Protein AF-A0A1G0LZB2-F1 (afdb_monomer)

Radius of gyration: 28.58 Å; Cα contacts (8 Å, |Δi|>4): 378; chains: 1; bounding box: 58×50×104 Å

Secondary structure (DSSP, 8-state):
---PPPPP-PPP-----PPPPPPP--------S----B-TTSPBPSEEEEE-GGGSB-----EEEEEETTEEEEEEPP---BPPPEEEEEPPSEEEEEEEEEEEE--GGG-TT-EEEEEEEEE-HHHHHHHHHHHHHHHHHHHHHHIIIIIHHHHHHHHHHHTTPEEEEE-HHHHHHHHHHHHHHHHTS-HHHHHHHHHHHHHHHHHHHHTTTT---------EE-TTSS-EEEE-------------TT-S--

Mean predicted aligned error: 13.18 Å

pLDDT: mean 73.08, std 23.8, range [23.09, 98.44]

Structure (mmCIF, N/CA/C/O backbone):
data_AF-A0A1G0LZB2-F1
#
_entry.id   AF-A0A1G0LZB2-F1
#
loop_
_atom_site.group_PDB
_atom_site.id
_atom_site.type_symbol
_atom_site.label_atom_id
_atom_site.label_alt_id
_atom_site.label_comp_id
_atom_site.label_asym_id
_atom_site.label_entity_id
_atom_site.label_seq_id
_atom_site.pdbx_PDB_ins_code
_atom_site.Cartn_x
_atom_site.Cartn_y
_atom_site.Cartn_z
_atom_site.occupancy
_atom_site.B_iso_or_equiv
_atom_site.auth_seq_id
_atom_site.auth_comp_id
_atom_site.auth_asym_id
_atom_site.auth_atom_id
_atom_site.pdbx_PDB_model_num
ATOM 1 N N . MET A 1 1 ? 18.740 -33.833 61.640 1.00 35.38 1 MET A N 1
ATOM 2 C CA . MET A 1 1 ? 19.446 -32.711 60.991 1.00 35.38 1 MET A CA 1
ATOM 3 C C . MET A 1 1 ? 19.567 -33.025 59.509 1.00 35.38 1 MET A C 1
ATOM 5 O O . MET A 1 1 ? 19.932 -34.141 59.180 1.00 35.38 1 MET A O 1
ATOM 9 N N . HIS A 1 2 ? 19.238 -32.025 58.692 1.00 36.00 2 HIS A N 1
ATOM 10 C CA . HIS A 1 2 ? 19.419 -31.885 57.240 1.00 36.00 2 HIS A CA 1
ATOM 11 C C . HIS A 1 2 ? 18.560 -32.692 56.253 1.00 36.00 2 HIS A C 1
ATOM 13 O O . HIS A 1 2 ? 18.228 -33.853 56.439 1.00 36.00 2 HIS A O 1
ATOM 19 N N . ALA A 1 3 ? 18.138 -31.934 55.240 1.00 33.75 3 ALA A N 1
ATOM 20 C CA . ALA A 1 3 ? 16.955 -32.056 54.404 1.00 33.75 3 ALA A CA 1
ATOM 21 C C . ALA A 1 3 ? 17.311 -32.479 52.966 1.00 33.75 3 ALA A C 1
ATOM 23 O O . ALA A 1 3 ? 18.464 -32.311 52.565 1.00 33.75 3 ALA A O 1
ATOM 24 N N . PRO A 1 4 ? 16.343 -32.953 52.160 1.00 37.19 4 PRO A N 1
ATOM 25 C CA . PRO A 1 4 ? 16.553 -33.190 50.738 1.00 37.19 4 PRO A CA 1
ATOM 26 C C . PRO A 1 4 ? 16.422 -31.893 49.923 1.00 37.19 4 PRO A C 1
ATOM 28 O O . PRO A 1 4 ? 15.531 -31.072 50.147 1.00 37.19 4 PRO A O 1
ATOM 31 N N . VAL A 1 5 ? 17.328 -31.730 48.959 1.00 37.25 5 VAL A N 1
ATOM 32 C CA . VAL A 1 5 ? 17.368 -30.626 47.994 1.00 37.25 5 VAL A CA 1
ATOM 33 C C . VAL A 1 5 ? 16.291 -30.838 46.925 1.00 37.25 5 VAL A C 1
ATOM 35 O O . VAL A 1 5 ? 16.263 -31.856 46.243 1.00 37.25 5 VAL A O 1
ATOM 38 N N . THR A 1 6 ? 15.405 -29.856 46.781 1.00 35.28 6 THR A N 1
ATOM 39 C CA . THR A 1 6 ? 14.408 -29.734 45.708 1.00 35.28 6 THR A CA 1
ATOM 40 C C . THR A 1 6 ? 15.052 -29.345 44.375 1.00 35.28 6 THR A C 1
ATOM 42 O O . THR A 1 6 ? 15.589 -28.243 44.254 1.00 35.28 6 THR A O 1
ATOM 45 N N . GLU A 1 7 ? 14.904 -30.185 43.348 1.00 37.12 7 GLU A N 1
ATOM 46 C CA . GLU A 1 7 ? 15.073 -29.785 41.946 1.00 37.12 7 GLU A CA 1
ATOM 47 C C . GLU A 1 7 ? 13.815 -29.067 41.433 1.00 37.12 7 GLU A C 1
ATOM 49 O O . GLU A 1 7 ? 12.681 -29.535 41.567 1.00 37.12 7 GLU A O 1
ATOM 54 N N . LYS A 1 8 ? 14.026 -27.884 40.849 1.00 36.28 8 LYS A N 1
ATOM 55 C CA . LYS A 1 8 ? 12.996 -27.043 40.234 1.00 36.28 8 LYS A CA 1
ATOM 56 C C . LYS A 1 8 ? 12.529 -27.649 38.906 1.00 36.28 8 LYS A C 1
ATOM 58 O O . LYS A 1 8 ? 13.315 -27.772 37.974 1.00 36.28 8 LYS A O 1
ATOM 63 N N . LYS A 1 9 ? 11.220 -27.896 38.786 1.00 33.47 9 LYS A N 1
ATOM 64 C CA . LYS A 1 9 ? 10.516 -28.049 37.500 1.00 33.47 9 LYS A CA 1
ATOM 65 C C . LYS A 1 9 ? 10.581 -26.736 36.712 1.00 33.47 9 LYS A C 1
ATOM 67 O O . LYS A 1 9 ? 9.986 -25.740 37.122 1.00 33.47 9 LYS A O 1
ATOM 72 N N . THR A 1 10 ? 11.251 -26.742 35.567 1.00 34.88 10 THR A N 1
ATOM 73 C CA . THR A 1 10 ? 11.108 -25.720 34.525 1.00 34.88 10 THR A CA 1
ATOM 74 C C . THR A 1 10 ? 9.792 -25.936 33.780 1.00 34.88 10 THR A C 1
ATOM 76 O O . THR A 1 10 ? 9.501 -27.024 33.286 1.00 34.88 10 THR A O 1
ATOM 79 N N . ALA A 1 11 ? 8.969 -24.888 33.743 1.00 33.69 11 ALA A N 1
ATOM 80 C CA . ALA A 1 11 ? 7.728 -24.840 32.986 1.00 33.69 11 ALA A CA 1
ATOM 81 C C . ALA A 1 11 ? 8.024 -24.904 31.479 1.00 33.69 11 ALA A C 1
ATOM 83 O O . ALA A 1 11 ? 8.887 -24.183 30.978 1.00 33.69 11 ALA A O 1
ATOM 84 N N . GLY A 1 12 ? 7.305 -25.783 30.778 1.00 31.25 12 GLY A N 1
ATOM 85 C CA . GLY A 1 12 ? 7.395 -25.952 29.334 1.00 31.25 12 GLY A CA 1
ATOM 86 C C . GLY A 1 12 ? 6.998 -24.680 28.591 1.00 31.25 12 GLY A C 1
ATOM 87 O O . GLY A 1 12 ? 5.955 -24.085 28.855 1.00 31.25 12 GLY A O 1
ATOM 88 N N . ALA A 1 13 ? 7.849 -24.281 27.649 1.00 31.19 13 ALA A N 1
ATOM 89 C CA . ALA A 1 13 ? 7.562 -23.247 26.674 1.00 31.19 13 ALA A CA 1
ATOM 90 C C . ALA A 1 13 ? 6.460 -23.738 25.723 1.00 31.19 13 ALA A C 1
ATOM 92 O O . ALA A 1 13 ? 6.678 -24.631 24.904 1.00 31.19 13 ALA A O 1
ATOM 93 N N . THR A 1 14 ? 5.269 -23.155 25.830 1.00 32.03 14 THR A N 1
ATOM 94 C CA . THR A 1 14 ? 4.196 -23.337 24.852 1.00 32.03 14 THR A CA 1
ATOM 95 C C . THR A 1 14 ? 4.616 -22.651 23.553 1.00 32.03 14 THR A C 1
ATOM 97 O O . THR A 1 14 ? 4.612 -21.424 23.460 1.00 32.03 14 THR A O 1
ATOM 100 N N . SER A 1 15 ? 5.035 -23.432 22.555 1.00 31.36 15 SER A N 1
ATOM 101 C CA . SER A 1 15 ? 5.416 -22.912 21.242 1.00 31.36 15 SER A CA 1
ATOM 102 C C . SER A 1 15 ? 4.204 -22.326 20.516 1.00 31.36 15 SER A C 1
ATOM 104 O O . SER A 1 15 ? 3.174 -22.991 20.389 1.00 31.36 15 SER A O 1
ATOM 106 N N . CYS A 1 16 ? 4.343 -21.114 19.980 1.00 25.92 16 CYS A N 1
ATOM 107 C CA . CYS A 1 16 ? 3.401 -20.505 19.043 1.00 25.92 16 CYS A CA 1
ATOM 108 C C . CYS A 1 16 ? 3.384 -21.286 17.715 1.00 25.92 16 CYS A C 1
ATOM 110 O O . CYS A 1 16 ? 4.075 -20.926 16.769 1.00 25.92 16 CYS A O 1
ATOM 112 N N . GLN A 1 17 ? 2.603 -22.364 17.652 1.00 25.59 17 GLN A N 1
ATOM 113 C CA . GLN A 1 17 ? 2.332 -23.144 16.436 1.00 25.59 17 GLN A CA 1
ATOM 114 C C . GLN A 1 17 ? 0.912 -22.902 15.895 1.00 25.59 17 GLN A C 1
ATOM 116 O O . GLN A 1 17 ? 0.314 -23.788 15.292 1.00 25.59 17 GLN A O 1
ATOM 121 N N . GLN A 1 18 ? 0.346 -21.705 16.080 1.00 30.02 18 GLN A N 1
ATOM 122 C CA . GLN A 1 18 ? -0.823 -21.331 15.283 1.00 30.02 18 GLN A CA 1
ATOM 123 C C . GLN A 1 18 ? -0.348 -20.865 13.900 1.00 30.02 18 GLN A C 1
ATOM 125 O O . GLN A 1 18 ? 0.385 -19.875 13.826 1.00 30.02 18 GLN A O 1
ATOM 130 N N . PRO A 1 19 ? -0.721 -21.557 12.805 1.00 26.83 19 PRO A N 1
ATOM 131 C CA . PRO A 1 19 ? -0.421 -21.081 11.465 1.00 26.83 19 PRO A CA 1
ATOM 132 C C . PRO A 1 19 ? -1.118 -19.738 11.244 1.00 26.83 19 PRO A C 1
ATOM 134 O O . PRO A 1 19 ? -2.296 -19.574 11.568 1.00 26.83 19 PRO A O 1
ATOM 137 N N . CYS A 1 20 ? -0.385 -18.772 10.688 1.00 25.67 20 CYS A N 1
ATOM 138 C CA . CYS A 1 20 ? -0.985 -17.560 10.144 1.00 25.67 20 CYS A CA 1
ATOM 139 C C . CYS A 1 20 ? -2.126 -17.967 9.195 1.00 25.67 20 CYS A C 1
ATOM 141 O O . CYS A 1 20 ? -1.898 -18.843 8.354 1.00 25.67 20 CYS A O 1
ATOM 143 N N . PRO A 1 21 ? -3.328 -17.368 9.287 1.00 29.77 21 PRO A N 1
ATOM 144 C CA . PRO A 1 21 ? -4.360 -17.616 8.292 1.00 29.77 21 PRO A CA 1
ATOM 145 C C . PRO A 1 21 ? -3.787 -17.270 6.917 1.00 29.77 21 PRO A C 1
ATOM 147 O O . PRO A 1 21 ? -3.206 -16.196 6.729 1.00 29.77 21 PRO A O 1
ATOM 150 N N . ALA A 1 22 ? -3.891 -18.218 5.985 1.00 29.33 22 ALA A N 1
ATOM 151 C CA . ALA A 1 22 ? -3.482 -18.017 4.607 1.00 29.33 22 ALA A CA 1
ATOM 152 C C . ALA A 1 22 ? -4.179 -16.758 4.078 1.00 29.33 22 ALA A C 1
ATOM 154 O O . ALA A 1 22 ? -5.393 -16.610 4.229 1.00 29.33 22 ALA A O 1
ATOM 155 N N . ALA A 1 23 ? -3.405 -15.836 3.503 1.00 33.28 23 ALA A N 1
ATOM 156 C CA . ALA A 1 23 ? -3.975 -14.701 2.797 1.00 33.28 23 ALA A CA 1
ATOM 157 C C . ALA A 1 23 ? -4.933 -15.246 1.728 1.00 33.28 23 ALA A C 1
ATOM 159 O O . ALA A 1 23 ? -4.541 -16.123 0.955 1.00 33.28 23 ALA A O 1
ATOM 160 N N . GLU A 1 24 ? -6.179 -14.762 1.704 1.00 30.41 24 GLU A N 1
ATOM 161 C CA . GLU A 1 24 ? -7.097 -15.075 0.609 1.00 30.41 24 GLU A CA 1
ATOM 162 C C . GLU A 1 24 ? -6.393 -14.798 -0.729 1.00 30.41 24 GLU A C 1
ATOM 164 O O . GLU A 1 24 ? -5.729 -13.761 -0.865 1.00 30.41 24 GLU A O 1
ATOM 169 N N . PRO A 1 25 ? -6.510 -15.696 -1.723 1.00 28.03 25 PRO A N 1
ATOM 170 C CA . PRO A 1 25 ? -5.952 -15.453 -3.040 1.00 28.03 25 PRO A CA 1
ATOM 171 C C . PRO A 1 25 ? -6.673 -14.250 -3.653 1.00 28.03 25 PRO A C 1
ATOM 173 O O . PRO A 1 25 ? -7.812 -14.343 -4.111 1.00 28.03 25 PRO A O 1
ATOM 176 N N . LEU A 1 26 ? -6.009 -13.093 -3.638 1.00 35.34 26 LEU A N 1
ATOM 177 C CA . LEU A 1 26 ? -6.484 -11.915 -4.349 1.00 35.34 26 LEU A CA 1
ATOM 178 C C . LEU A 1 26 ? -6.585 -12.268 -5.830 1.00 35.34 26 LEU A C 1
ATOM 180 O O . LEU A 1 26 ? -5.617 -12.734 -6.434 1.00 35.34 26 LEU A O 1
ATOM 184 N N . LYS A 1 27 ? -7.772 -12.040 -6.397 1.00 30.48 27 LYS A N 1
ATOM 185 C CA . LYS A 1 27 ? -8.046 -12.222 -7.821 1.00 30.48 27 LYS A CA 1
ATOM 186 C C . LYS A 1 27 ? -6.966 -11.511 -8.633 1.00 30.48 27 LYS A C 1
ATOM 188 O O . LYS A 1 27 ? -6.808 -10.294 -8.562 1.00 30.48 27 LYS A O 1
ATOM 193 N N . GLN A 1 28 ? -6.204 -12.305 -9.372 1.00 33.38 28 GLN A N 1
ATOM 194 C CA . GLN A 1 28 ? -5.167 -11.839 -10.270 1.00 33.38 28 GLN A CA 1
ATOM 195 C C . GLN A 1 28 ? -5.860 -11.303 -11.523 1.00 33.38 28 GLN A C 1
ATOM 197 O O . GLN A 1 28 ? -6.165 -12.052 -12.447 1.00 33.38 28 GLN A O 1
ATOM 202 N N . GLU A 1 29 ? -6.174 -10.010 -11.540 1.00 35.81 29 GLU A N 1
ATOM 203 C CA . GLU A 1 29 ? -6.574 -9.351 -12.779 1.00 35.81 29 GLU A CA 1
ATOM 204 C C . GLU A 1 29 ? -5.327 -9.215 -13.658 1.00 35.81 29 GLU A C 1
ATOM 206 O O . GLU A 1 29 ? -4.497 -8.322 -13.486 1.00 35.81 29 GLU A O 1
ATOM 211 N N . ALA A 1 30 ? -5.157 -10.169 -14.574 1.00 30.47 30 ALA A N 1
ATOM 212 C CA . ALA A 1 30 ? -4.205 -10.067 -15.666 1.00 30.47 30 ALA A CA 1
ATOM 213 C C . ALA A 1 30 ? -4.665 -8.937 -16.599 1.00 30.47 30 ALA A C 1
ATOM 215 O O . ALA A 1 30 ? -5.452 -9.149 -17.521 1.00 30.47 30 ALA A O 1
ATOM 216 N N . LEU A 1 31 ? -4.210 -7.713 -16.332 1.00 37.19 31 LEU A N 1
ATOM 217 C CA . LEU A 1 31 ? -4.435 -6.580 -17.221 1.00 37.19 31 LEU A CA 1
ATOM 218 C C . LEU A 1 31 ? -3.550 -6.731 -18.462 1.00 37.19 31 LEU A C 1
ATOM 220 O O . LEU A 1 31 ? -2.328 -6.580 -18.415 1.00 37.19 31 LEU A O 1
ATOM 224 N N . ALA A 1 32 ? -4.213 -7.060 -19.569 1.00 33.72 32 ALA A N 1
ATOM 225 C CA . ALA A 1 32 ? -3.688 -7.004 -20.922 1.00 33.72 32 ALA A CA 1
ATOM 226 C C . ALA A 1 32 ? -3.012 -5.650 -21.207 1.00 33.72 32 ALA A C 1
ATOM 228 O O . ALA A 1 32 ? -3.514 -4.612 -20.788 1.00 33.72 32 ALA A O 1
ATOM 229 N N . ALA A 1 33 ? -1.885 -5.697 -21.930 1.00 37.19 33 ALA A N 1
ATOM 230 C CA . ALA A 1 33 ? -1.218 -4.591 -22.632 1.00 37.19 33 ALA A CA 1
ATOM 231 C C . ALA A 1 33 ? -1.518 -3.179 -22.081 1.00 37.19 33 ALA A C 1
ATOM 233 O O . ALA A 1 33 ? -2.290 -2.419 -22.663 1.00 37.19 33 ALA A O 1
ATOM 234 N N . ASN A 1 34 ? -0.906 -2.821 -20.949 1.00 46.09 34 ASN A N 1
ATOM 235 C CA . ASN A 1 34 ? -1.108 -1.501 -20.356 1.00 46.09 34 ASN A CA 1
ATOM 236 C C . ASN A 1 34 ? -0.476 -0.380 -21.210 1.00 46.09 34 ASN A C 1
ATOM 238 O O . ASN A 1 34 ? 0.617 -0.563 -21.760 1.00 46.09 34 ASN A O 1
ATOM 242 N N . PRO A 1 35 ? -1.131 0.796 -21.300 1.00 48.97 35 PRO A N 1
ATOM 243 C CA . PRO A 1 35 ? -0.567 1.982 -21.929 1.00 48.97 35 PRO A CA 1
ATOM 244 C C . PRO A 1 35 ? 0.714 2.399 -21.207 1.00 48.97 35 PRO A C 1
ATOM 246 O O . PRO A 1 35 ? 0.857 2.217 -20.001 1.00 48.97 35 PRO A O 1
ATOM 249 N N . VAL A 1 36 ? 1.648 2.973 -21.958 1.00 53.53 36 VAL A N 1
ATOM 250 C CA . VAL A 1 36 ? 2.894 3.521 -21.422 1.00 53.53 36 VAL A CA 1
ATOM 251 C C . VAL A 1 36 ? 2.584 4.523 -20.307 1.00 53.53 36 VAL A C 1
ATOM 253 O O . VAL A 1 36 ? 2.126 5.634 -20.578 1.00 53.53 36 VAL A O 1
ATOM 256 N N . THR A 1 37 ? 2.843 4.147 -19.056 1.00 58.91 37 THR A N 1
ATOM 257 C CA . THR A 1 37 ? 2.719 5.065 -17.925 1.00 58.91 37 THR A CA 1
ATOM 258 C C . THR A 1 37 ? 3.959 5.955 -17.872 1.00 58.91 37 THR A C 1
ATOM 260 O O . THR A 1 37 ? 5.091 5.502 -18.049 1.00 58.91 37 THR A O 1
ATOM 263 N N . MET A 1 38 ? 3.751 7.247 -17.642 1.00 56.16 38 MET A N 1
ATOM 264 C CA . MET A 1 38 ? 4.810 8.251 -17.561 1.00 56.16 38 MET A CA 1
ATOM 265 C C . MET A 1 38 ? 4.875 8.813 -16.143 1.00 56.16 38 MET A C 1
ATOM 267 O O . MET A 1 38 ? 3.842 9.042 -15.513 1.00 56.16 38 MET A O 1
ATOM 271 N N . PHE A 1 39 ? 6.078 9.073 -15.635 1.00 52.75 39 PHE A N 1
ATOM 272 C CA . PHE A 1 39 ? 6.237 9.938 -14.468 1.00 52.75 39 PHE A CA 1
ATOM 273 C C . PHE A 1 39 ? 5.858 11.383 -14.831 1.00 52.75 39 PHE A C 1
ATOM 275 O O . PHE A 1 39 ? 6.001 11.802 -15.981 1.00 52.75 39 PHE A O 1
ATOM 282 N N . ALA A 1 40 ? 5.453 12.184 -13.839 1.00 45.59 40 ALA A N 1
ATOM 283 C CA . ALA A 1 40 ? 5.124 13.604 -14.029 1.00 45.59 40 ALA A CA 1
ATOM 284 C C . ALA A 1 40 ? 6.290 14.435 -14.610 1.00 45.59 40 ALA A C 1
ATOM 286 O O . ALA A 1 40 ? 6.071 15.484 -15.204 1.00 45.59 40 ALA A O 1
ATOM 287 N N . ASN A 1 41 ? 7.528 13.950 -14.480 1.00 51.00 41 ASN A N 1
ATOM 288 C CA . ASN A 1 41 ? 8.729 14.557 -15.060 1.00 51.00 41 ASN A CA 1
ATOM 289 C C . ASN A 1 41 ? 9.012 14.118 -16.514 1.00 51.00 41 ASN A C 1
ATOM 291 O O . ASN A 1 41 ? 10.108 14.356 -17.017 1.00 51.00 41 ASN A O 1
ATOM 295 N N . GLY A 1 42 ? 8.067 13.442 -17.177 1.00 53.31 42 GLY A N 1
ATOM 296 C CA . GLY A 1 42 ? 8.205 13.014 -18.569 1.00 53.31 42 GLY A CA 1
ATOM 297 C C . GLY A 1 42 ? 9.147 11.827 -18.778 1.00 53.31 42 GLY A C 1
ATOM 298 O O . GLY A 1 42 ? 9.519 11.551 -19.915 1.00 53.31 42 GLY A O 1
ATOM 299 N N . ARG A 1 43 ? 9.530 11.102 -17.718 1.00 62.94 43 ARG A N 1
ATOM 300 C CA . ARG A 1 43 ? 10.298 9.852 -17.836 1.00 62.94 43 ARG A CA 1
ATOM 301 C C . ARG A 1 43 ? 9.384 8.645 -17.992 1.00 62.94 43 ARG A C 1
ATOM 303 O O . ARG A 1 43 ? 8.320 8.580 -17.376 1.00 62.94 43 ARG A O 1
ATOM 310 N N . LEU A 1 44 ? 9.837 7.681 -18.791 1.00 65.81 44 LEU A N 1
ATOM 311 C CA . LEU A 1 44 ? 9.181 6.387 -18.935 1.00 65.81 44 LEU A CA 1
ATOM 312 C C . LEU A 1 44 ? 9.115 5.688 -17.573 1.00 65.81 44 LEU A C 1
ATOM 314 O O . LEU A 1 44 ? 10.131 5.592 -16.880 1.00 65.81 44 LEU A O 1
ATOM 318 N N . ARG A 1 45 ? 7.929 5.213 -17.192 1.00 72.38 45 ARG A N 1
ATOM 319 C CA . ARG A 1 45 ? 7.728 4.445 -15.967 1.00 72.38 45 ARG A CA 1
ATOM 320 C C . ARG A 1 45 ? 7.650 2.963 -16.319 1.00 72.38 45 ARG A C 1
ATOM 322 O O . ARG A 1 45 ? 6.771 2.544 -17.062 1.00 72.38 45 ARG A O 1
ATOM 329 N N . TYR A 1 46 ? 8.593 2.185 -15.797 1.00 75.56 46 TYR A N 1
ATOM 330 C CA . TYR A 1 46 ? 8.691 0.752 -16.089 1.00 75.56 46 TYR A CA 1
ATOM 331 C C . TYR A 1 46 ? 7.712 -0.097 -15.285 1.00 75.56 46 TYR A C 1
ATOM 333 O O . TYR A 1 46 ? 7.324 -1.169 -15.743 1.00 75.56 46 TYR A O 1
ATOM 341 N N . GLY A 1 47 ? 7.290 0.413 -14.129 1.00 77.44 47 GLY A N 1
ATOM 342 C CA . GLY A 1 47 ? 6.277 -0.189 -13.288 1.00 77.44 47 GLY A CA 1
ATOM 343 C C . GLY A 1 47 ? 5.652 0.806 -12.311 1.00 77.44 47 GLY A C 1
ATOM 344 O O . GLY A 1 47 ? 6.179 1.895 -12.040 1.00 77.44 47 GLY A O 1
ATOM 345 N N . GLN A 1 48 ? 4.449 0.467 -11.868 1.00 80.94 48 GLN A N 1
ATOM 346 C CA . GLN A 1 48 ? 3.706 1.173 -10.847 1.00 80.94 48 GLN A CA 1
ATOM 347 C C . GLN A 1 48 ? 2.799 0.222 -10.081 1.00 80.94 48 GLN A C 1
ATOM 349 O O . GLN A 1 48 ? 1.916 -0.419 -10.660 1.00 80.94 48 GLN A O 1
ATOM 354 N N . THR A 1 49 ? 2.908 0.313 -8.763 1.00 82.75 49 THR A N 1
ATOM 355 C CA . THR A 1 49 ? 1.927 -0.201 -7.826 1.00 82.75 49 THR A CA 1
ATOM 356 C C . THR A 1 49 ? 1.069 0.950 -7.328 1.00 82.75 49 THR A C 1
ATOM 358 O O . THR A 1 49 ? 1.555 1.958 -6.814 1.00 82.75 49 THR A O 1
ATOM 361 N N . GLY A 1 50 ? -0.237 0.819 -7.524 1.00 81.12 50 GLY A N 1
ATOM 362 C CA . GLY A 1 50 ? -1.234 1.731 -6.986 1.00 81.12 50 GLY A CA 1
ATOM 363 C C . GLY A 1 50 ? -1.962 1.062 -5.835 1.00 81.12 50 GLY A C 1
ATOM 364 O O . GLY A 1 50 ? -2.650 0.071 -6.053 1.00 81.12 50 GLY A O 1
ATOM 365 N N . TRP A 1 51 ? -1.857 1.615 -4.628 1.00 81.00 51 TRP A N 1
ATOM 366 C CA . TRP A 1 51 ? -2.820 1.338 -3.565 1.00 81.00 51 TRP A CA 1
ATOM 367 C C . TRP A 1 51 ? -3.823 2.490 -3.495 1.00 81.00 51 TRP A C 1
ATOM 369 O O . TRP A 1 51 ? -3.432 3.653 -3.608 1.00 81.00 51 TRP A O 1
ATOM 379 N N . SER A 1 52 ? -5.110 2.187 -3.303 1.00 77.31 52 SER A N 1
ATOM 380 C CA . SER A 1 52 ? -6.145 3.195 -3.045 1.00 77.31 52 SER A CA 1
ATOM 381 C C . SER A 1 52 ? -6.540 3.204 -1.560 1.00 77.31 52 SER A C 1
ATOM 383 O O . SER A 1 52 ? -7.489 2.514 -1.178 1.00 77.31 52 SER A O 1
ATOM 385 N N . PRO A 1 53 ? -5.877 4.015 -0.702 1.00 68.50 53 PRO A N 1
ATOM 386 C CA . PRO A 1 53 ? -6.250 4.159 0.706 1.00 68.50 53 PRO A CA 1
ATOM 387 C C . PRO A 1 53 ? -7.695 4.621 0.904 1.00 68.50 53 PRO A C 1
ATOM 389 O O . PRO A 1 53 ? -8.316 4.286 1.907 1.00 68.50 53 PRO A O 1
ATOM 392 N N . ARG A 1 54 ? -8.244 5.376 -0.060 1.00 71.69 54 ARG A N 1
ATOM 393 C CA . ARG A 1 54 ? -9.628 5.879 -0.029 1.00 71.69 54 ARG A CA 1
ATOM 394 C C . ARG A 1 54 ? -10.672 4.768 -0.136 1.00 71.69 54 ARG A C 1
ATOM 396 O O . ARG A 1 54 ? -11.789 4.955 0.325 1.00 71.69 54 ARG A O 1
ATOM 403 N N . ASN A 1 55 ? -10.291 3.632 -0.713 1.00 80.44 55 ASN A N 1
ATOM 404 C CA . ASN A 1 55 ? -11.144 2.455 -0.849 1.00 80.44 55 ASN A CA 1
ATOM 405 C C . ASN A 1 55 ? -10.857 1.412 0.244 1.00 80.44 55 ASN A C 1
ATOM 407 O O . ASN A 1 55 ? -11.389 0.306 0.190 1.00 80.44 55 ASN A O 1
ATOM 411 N N . SER A 1 56 ? -10.006 1.740 1.222 1.00 85.88 56 SER A N 1
ATOM 412 C CA . SER A 1 56 ? -9.782 0.903 2.399 1.00 85.88 56 SER A CA 1
ATOM 413 C C . SER A 1 56 ? -10.862 1.159 3.446 1.00 85.88 56 SER A C 1
ATOM 415 O O . SER A 1 56 ? -11.283 2.295 3.669 1.00 85.88 56 SER A O 1
ATOM 417 N N . THR A 1 57 ? -11.273 0.106 4.147 1.00 90.50 57 THR A N 1
ATOM 418 C CA . THR A 1 57 ? -12.159 0.226 5.309 1.00 90.50 57 THR A CA 1
ATOM 419 C C . THR A 1 57 ? -11.312 0.333 6.568 1.00 90.50 57 THR A C 1
ATOM 421 O O . THR A 1 57 ? -10.601 -0.607 6.931 1.00 90.50 57 THR A O 1
ATOM 424 N N . TYR A 1 58 ? -11.386 1.488 7.228 1.00 90.94 58 TYR A N 1
ATOM 425 C CA . TYR A 1 58 ? -10.719 1.727 8.505 1.00 90.94 58 TYR A CA 1
ATOM 426 C C . TYR A 1 58 ? -11.560 1.168 9.661 1.00 90.94 58 TYR A C 1
ATOM 428 O O . TYR A 1 58 ? -12.776 1.388 9.663 1.00 90.94 58 TYR A O 1
ATOM 436 N N . PRO A 1 59 ? -10.931 0.532 10.669 1.00 93.75 59 PRO A N 1
ATOM 437 C CA . PRO A 1 59 ? -11.617 0.131 11.889 1.00 93.75 59 PRO A CA 1
ATOM 438 C C . PRO A 1 59 ? -12.327 1.317 12.542 1.00 93.75 59 PRO A C 1
ATOM 440 O O . PRO A 1 59 ? -11.759 2.409 12.665 1.00 93.75 59 PRO A O 1
ATOM 443 N N . ARG A 1 60 ? -13.565 1.097 12.985 1.00 93.44 60 ARG A N 1
ATOM 444 C CA . ARG A 1 60 ? -14.344 2.072 13.749 1.00 93.44 60 ARG A CA 1
ATOM 445 C C . ARG A 1 60 ? -14.452 1.611 15.194 1.00 93.44 60 ARG A C 1
ATOM 447 O O . ARG A 1 60 ? -14.576 0.425 15.474 1.00 93.44 60 ARG A O 1
ATOM 454 N N . LEU A 1 61 ? -14.377 2.569 16.113 1.00 94.56 61 LEU A N 1
ATOM 455 C CA . LEU A 1 61 ? -14.679 2.326 17.516 1.00 94.56 61 LEU A CA 1
ATOM 456 C C . LEU A 1 61 ? -16.127 2.738 17.760 1.00 94.56 61 LEU A C 1
ATOM 458 O O . LEU A 1 61 ? -16.397 3.914 17.993 1.00 94.56 61 LEU A O 1
ATOM 462 N N . ASP A 1 62 ? -17.023 1.760 17.709 1.00 96.88 62 ASP A N 1
ATOM 463 C CA . ASP A 1 62 ? -18.429 1.944 18.049 1.00 96.88 62 ASP A CA 1
ATOM 464 C C . ASP A 1 62 ? -18.705 1.355 19.439 1.00 96.88 62 ASP A C 1
ATOM 466 O O . ASP A 1 62 ? -18.172 0.305 19.813 1.00 96.88 62 ASP A O 1
ATOM 470 N N . ILE A 1 63 ? -19.515 2.060 20.228 1.00 96.75 63 ILE A N 1
ATOM 471 C CA . ILE A 1 63 ? -19.821 1.710 21.617 1.00 96.75 63 ILE A CA 1
ATOM 472 C C . ILE A 1 63 ? -21.340 1.681 21.776 1.00 96.75 63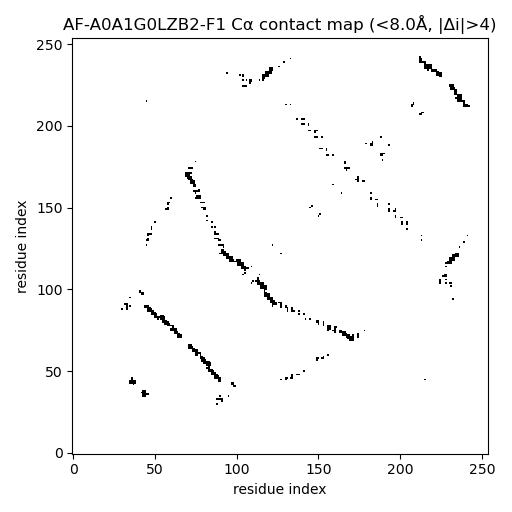 ILE A C 1
ATOM 474 O O . ILE A 1 63 ? -22.008 2.681 21.505 1.00 96.75 63 ILE A O 1
ATOM 478 N N . ASP A 1 64 ? -21.874 0.555 22.241 1.00 96.94 64 ASP A N 1
ATOM 479 C CA . ASP A 1 64 ? -23.257 0.460 22.697 1.00 96.94 64 ASP A CA 1
ATOM 480 C C . ASP A 1 64 ? -23.350 1.080 24.093 1.00 96.94 64 ASP A C 1
ATOM 482 O O . ASP A 1 64 ? -22.711 0.620 25.046 1.00 96.94 64 ASP A O 1
ATOM 486 N N . TRP A 1 65 ? -24.126 2.155 24.200 1.00 96.69 65 TRP A N 1
ATOM 487 C CA . TRP A 1 65 ? -24.289 2.926 25.426 1.00 96.69 65 TRP A CA 1
ATOM 488 C C . TRP A 1 65 ? -25.546 2.506 26.184 1.00 96.69 65 TRP A C 1
ATOM 490 O O . TRP A 1 65 ? -26.595 2.260 25.597 1.00 96.69 65 TRP A O 1
ATOM 500 N N . SER A 1 66 ? -25.442 2.478 27.507 1.00 94.62 66 SER A N 1
ATOM 501 C CA . SER A 1 66 ? -26.554 2.263 28.435 1.00 94.62 66 SER A CA 1
ATOM 502 C C . SER A 1 66 ? -26.411 3.197 29.638 1.00 94.62 66 SER A C 1
ATOM 504 O O . SER A 1 66 ? -25.310 3.669 29.917 1.00 94.62 66 SER A O 1
ATOM 506 N N . GLY A 1 67 ? -27.506 3.485 30.339 1.00 87.69 67 GLY A N 1
ATOM 507 C CA . GLY A 1 67 ? -27.515 4.368 31.510 1.00 87.69 67 GLY A CA 1
ATOM 508 C C . GLY A 1 67 ? -28.533 5.502 31.406 1.00 87.69 67 GLY A C 1
ATOM 509 O O . GLY A 1 67 ? -29.227 5.643 30.400 1.00 87.69 67 GLY A O 1
ATOM 510 N N . SER A 1 68 ? -28.635 6.297 32.470 1.00 76.25 68 SER A N 1
ATOM 511 C CA . SER A 1 68 ? -29.596 7.397 32.604 1.00 76.25 68 SER A CA 1
ATOM 512 C C . SER A 1 68 ? -28.956 8.600 33.295 1.00 76.25 68 SER A C 1
ATOM 514 O O . SER A 1 68 ? -28.185 8.441 34.246 1.00 76.25 68 SER A O 1
ATOM 516 N N . GLY A 1 69 ? -29.308 9.814 32.864 1.00 78.12 69 GLY A N 1
ATOM 517 C CA . GLY A 1 69 ? -28.723 11.045 33.403 1.00 78.12 69 GLY A CA 1
ATOM 518 C C . GLY A 1 69 ? -27.227 11.161 33.083 1.00 78.12 69 GLY A C 1
ATOM 519 O O . GLY A 1 69 ? -26.811 10.897 31.960 1.00 78.12 69 GLY A O 1
ATOM 520 N N . ASN A 1 70 ? -26.409 11.539 34.072 1.00 85.31 70 ASN A N 1
ATOM 521 C CA . ASN A 1 70 ? -24.958 11.739 33.907 1.00 85.31 70 ASN A CA 1
ATOM 522 C C . ASN A 1 70 ? -24.115 10.457 34.072 1.00 85.31 70 ASN A C 1
ATOM 524 O O . ASN A 1 70 ? -22.884 10.527 34.032 1.00 85.31 70 ASN A O 1
ATOM 528 N N . SER A 1 71 ? -24.756 9.304 34.283 1.00 93.00 71 SER A N 1
ATOM 529 C CA . SER A 1 71 ? -24.090 8.019 34.497 1.00 93.00 71 SER A CA 1
ATOM 530 C C . SER A 1 71 ? -24.373 7.072 33.336 1.00 93.00 71 SER A C 1
ATOM 532 O O . SER A 1 71 ? -25.511 6.651 33.120 1.00 93.00 71 SER A O 1
ATOM 534 N N . CYS A 1 72 ? -23.319 6.740 32.600 1.00 95.06 72 CYS A N 1
ATOM 535 C CA . CYS A 1 72 ? -23.333 5.864 31.443 1.00 95.06 72 CYS A CA 1
ATOM 536 C C . CYS A 1 72 ? -22.419 4.656 31.660 1.00 95.06 72 CYS A C 1
ATOM 538 O O . CYS A 1 72 ? -21.384 4.726 32.327 1.00 95.06 72 CYS A O 1
ATOM 540 N N . SER A 1 73 ? -22.769 3.568 30.993 1.00 97.12 73 SER A N 1
ATOM 541 C CA . SER A 1 73 ? -21.945 2.392 30.773 1.00 97.12 73 SER A CA 1
ATOM 542 C C . SER A 1 73 ? -21.842 2.112 29.277 1.00 97.12 73 SER A C 1
ATOM 544 O O . SER A 1 73 ? -22.763 2.415 28.518 1.00 97.12 73 SER A O 1
ATOM 546 N N . GLY A 1 74 ? -20.723 1.536 28.844 1.00 97.38 74 GLY A N 1
ATOM 547 C CA . GLY A 1 74 ? -20.451 1.270 27.430 1.00 97.38 74 GLY A CA 1
ATOM 548 C C . GLY A 1 74 ? -19.967 -0.153 27.184 1.00 97.38 74 GLY A C 1
ATOM 549 O O . GLY A 1 74 ? -19.208 -0.692 27.991 1.00 97.38 74 GLY A O 1
ATOM 550 N N . ARG A 1 75 ? -20.363 -0.752 26.059 1.00 97.88 75 ARG A N 1
ATOM 551 C CA . ARG A 1 75 ? -19.766 -1.982 25.513 1.00 97.88 75 ARG A CA 1
ATOM 552 C C . ARG A 1 75 ? -19.214 -1.723 24.123 1.00 97.88 75 ARG A C 1
ATOM 554 O O . ARG A 1 75 ? -19.878 -1.112 23.297 1.00 97.88 75 ARG A O 1
ATOM 561 N N . VAL A 1 76 ? -17.998 -2.189 23.869 1.00 98.12 76 VAL A N 1
ATOM 562 C CA . VAL A 1 76 ? -17.363 -2.054 22.552 1.00 98.12 76 VAL A CA 1
ATOM 563 C C . VAL A 1 76 ? -18.023 -3.019 21.570 1.00 98.12 76 VAL A C 1
ATOM 565 O O . VAL A 1 76 ? -18.190 -4.196 21.890 1.00 98.12 76 VAL A O 1
ATOM 568 N N . ARG A 1 77 ? -18.374 -2.531 20.379 1.00 98.12 77 ARG A N 1
ATOM 569 C CA . ARG A 1 77 ? -18.888 -3.357 19.283 1.00 98.12 77 ARG A CA 1
ATOM 570 C C . ARG A 1 77 ? -17.746 -3.922 18.435 1.00 98.12 77 ARG A C 1
ATOM 572 O O . ARG A 1 77 ? -16.709 -3.269 18.302 1.00 98.12 77 ARG A O 1
ATOM 579 N N . PRO A 1 78 ? -17.938 -5.097 17.812 1.00 97.81 78 PRO A N 1
ATOM 580 C CA . PRO A 1 78 ? -17.031 -5.576 16.780 1.00 97.81 78 PRO A CA 1
ATOM 581 C C . PRO A 1 78 ? -16.938 -4.600 15.598 1.00 97.81 78 PRO A C 1
ATOM 583 O O . PRO A 1 78 ? -17.905 -3.916 15.262 1.00 97.81 78 PRO A O 1
ATOM 586 N N . THR A 1 79 ? -15.785 -4.591 14.937 1.00 97.94 79 THR A N 1
ATOM 587 C CA . THR A 1 79 ? -15.487 -3.807 13.734 1.00 97.94 79 THR A CA 1
ATOM 588 C C . THR A 1 79 ? -14.835 -4.692 12.676 1.00 97.94 79 THR A C 1
ATOM 590 O O . THR A 1 79 ? -14.309 -5.770 12.959 1.00 97.94 79 THR A O 1
ATOM 593 N N . THR A 1 80 ? -14.803 -4.202 11.444 1.00 96.25 80 THR A N 1
ATOM 594 C CA . THR A 1 80 ? -14.025 -4.788 10.353 1.00 96.25 80 THR A CA 1
ATOM 595 C C . THR A 1 80 ? -12.920 -3.836 9.901 1.00 96.25 80 THR A C 1
ATOM 597 O O . THR A 1 80 ? -12.950 -2.634 10.180 1.00 96.25 80 THR A O 1
ATOM 600 N N . ALA A 1 81 ? -11.930 -4.394 9.212 1.00 95.25 81 ALA A N 1
ATOM 601 C CA . ALA A 1 81 ? -10.963 -3.670 8.405 1.00 95.25 81 ALA A CA 1
ATOM 602 C C . ALA A 1 81 ? -10.922 -4.332 7.030 1.00 95.25 81 ALA A C 1
ATOM 604 O O . ALA A 1 81 ? -11.128 -5.540 6.923 1.00 95.25 81 ALA A O 1
ATOM 605 N N . ALA A 1 82 ? -10.649 -3.551 5.992 1.00 92.50 82 ALA A N 1
ATOM 606 C CA . ALA A 1 82 ? -10.424 -4.093 4.661 1.00 92.50 82 ALA A CA 1
ATOM 607 C C . ALA A 1 82 ? -9.371 -3.266 3.937 1.00 92.50 82 ALA A C 1
ATOM 609 O O . ALA A 1 82 ? -9.371 -2.032 4.0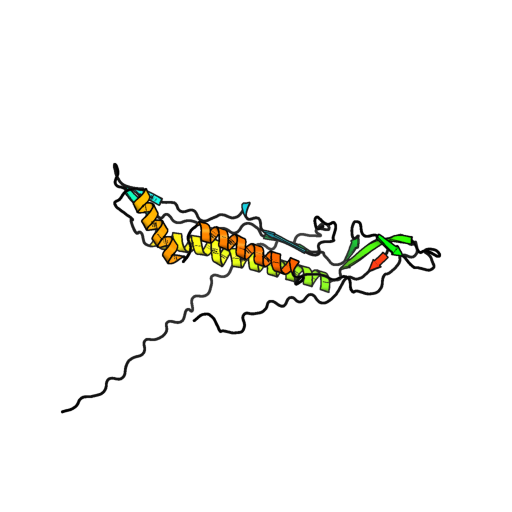00 1.00 92.50 82 ALA A O 1
ATOM 610 N N . MET A 1 83 ? -8.482 -3.959 3.239 1.00 88.75 83 MET A N 1
ATOM 611 C CA . MET A 1 83 ? -7.513 -3.329 2.365 1.00 88.75 83 MET A CA 1
ATOM 612 C C . MET A 1 83 ? -8.204 -2.919 1.062 1.00 88.75 83 MET A C 1
ATOM 614 O O . MET A 1 83 ? -8.863 -3.740 0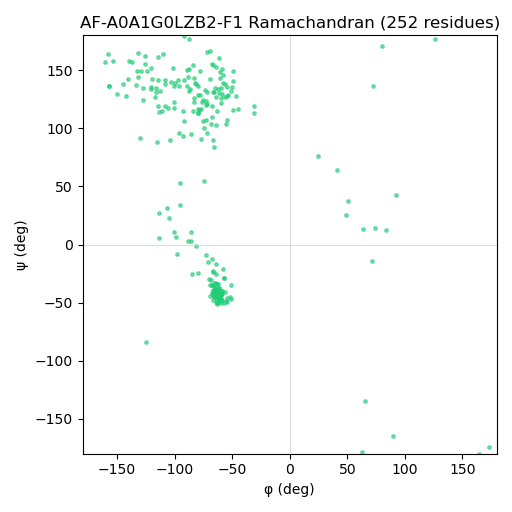.428 1.00 88.75 83 MET A O 1
ATOM 618 N N . GLY A 1 84 ? -8.046 -1.660 0.651 1.00 87.12 84 GLY A N 1
ATOM 619 C CA . GLY A 1 84 ? -8.452 -1.236 -0.687 1.00 87.12 84 GLY A CA 1
ATOM 620 C C . GLY A 1 84 ? -7.676 -1.991 -1.779 1.00 87.12 84 GLY A C 1
ATOM 621 O O . GLY A 1 84 ? -6.595 -2.518 -1.502 1.00 87.12 84 GLY A O 1
ATOM 622 N N . PRO A 1 85 ? -8.184 -2.028 -3.022 1.00 87.75 85 PRO A N 1
ATOM 623 C CA . PRO A 1 85 ? -7.534 -2.738 -4.117 1.00 87.75 85 PRO A CA 1
ATOM 624 C C . PRO A 1 85 ? -6.107 -2.232 -4.358 1.00 87.75 85 PRO A C 1
ATOM 626 O O . PRO A 1 85 ? -5.821 -1.035 -4.216 1.00 87.75 85 PRO A O 1
ATOM 629 N N . VAL A 1 86 ? -5.234 -3.163 -4.750 1.00 86.25 86 VAL A N 1
ATOM 630 C CA . VAL A 1 86 ? -3.869 -2.883 -5.204 1.00 86.25 86 VAL A CA 1
ATOM 631 C C . VAL A 1 86 ? -3.754 -3.262 -6.671 1.00 86.25 86 VAL A C 1
ATOM 633 O O . VAL A 1 86 ? -3.938 -4.424 -7.025 1.00 86.25 86 VAL A O 1
ATOM 636 N N . SER A 1 87 ? -3.436 -2.289 -7.515 1.00 85.25 87 SER A N 1
ATOM 637 C CA . SER A 1 87 ? -3.205 -2.489 -8.944 1.00 85.25 87 SER A CA 1
ATOM 638 C C . SER A 1 87 ? -1.712 -2.529 -9.239 1.00 85.25 87 SER A C 1
ATOM 640 O O . SER A 1 87 ? -0.980 -1.662 -8.757 1.00 85.25 87 SER A O 1
ATOM 642 N N . LEU A 1 88 ? -1.285 -3.470 -10.079 1.00 84.38 88 LEU A N 1
ATOM 643 C CA . LEU A 1 88 ? 0.080 -3.548 -10.598 1.00 84.38 88 LEU A CA 1
ATOM 644 C C . LEU A 1 88 ? 0.071 -3.263 -12.090 1.00 84.38 88 LEU A C 1
ATOM 646 O O . LEU A 1 88 ? -0.713 -3.845 -12.836 1.00 84.38 88 LEU A O 1
ATOM 650 N N . THR A 1 89 ? 0.964 -2.390 -12.523 1.00 83.31 89 THR A N 1
ATOM 651 C CA . THR A 1 89 ? 1.198 -2.115 -13.940 1.00 83.31 89 THR A CA 1
ATOM 652 C C . THR A 1 89 ? 2.695 -2.127 -14.185 1.00 83.31 89 THR A C 1
ATOM 654 O O . THR A 1 89 ? 3.448 -1.611 -13.371 1.00 83.31 89 THR A O 1
ATOM 657 N N . PHE A 1 90 ? 3.136 -2.733 -15.278 1.00 80.81 90 PHE A N 1
ATOM 658 C CA . PHE A 1 90 ? 4.537 -2.765 -15.690 1.00 80.81 90 PHE A CA 1
ATOM 659 C C . PHE A 1 90 ? 4.616 -2.918 -17.207 1.00 80.81 90 PHE A C 1
ATOM 661 O O . PHE A 1 90 ? 3.652 -3.349 -17.846 1.00 80.81 90 PHE A O 1
ATOM 668 N N . LEU A 1 91 ? 5.744 -2.525 -17.797 1.00 77.75 91 LEU A N 1
ATOM 669 C CA . LEU A 1 91 ? 5.935 -2.625 -19.241 1.00 77.75 91 LEU A CA 1
ATOM 670 C C . LEU A 1 91 ? 6.110 -4.084 -19.658 1.00 77.75 91 LEU A C 1
ATOM 672 O O . LEU A 1 91 ? 6.922 -4.816 -19.091 1.00 77.75 91 LEU A O 1
ATOM 676 N N . ALA A 1 92 ? 5.357 -4.490 -20.677 1.00 82.69 92 ALA A N 1
ATOM 677 C CA . ALA A 1 92 ? 5.579 -5.746 -21.378 1.00 82.69 92 ALA A CA 1
ATOM 678 C C . ALA A 1 92 ? 6.885 -5.679 -22.197 1.00 82.69 92 ALA A C 1
ATOM 680 O O . ALA A 1 92 ? 7.433 -4.593 -22.406 1.00 82.69 92 ALA A O 1
ATOM 681 N N . PRO A 1 93 ? 7.401 -6.813 -22.692 1.00 83.25 93 PRO A N 1
ATOM 682 C CA . PRO A 1 93 ? 8.490 -6.787 -23.657 1.00 83.25 93 PRO A CA 1
ATOM 683 C C . PRO A 1 93 ? 8.069 -6.030 -24.923 1.00 83.25 93 PRO A C 1
ATOM 685 O O . PRO A 1 93 ? 6.974 -6.246 -25.446 1.00 83.25 93 PRO A O 1
ATOM 688 N N . GLY A 1 94 ? 8.923 -5.141 -25.425 1.00 82.94 94 GLY A N 1
ATOM 689 C CA . GLY A 1 94 ? 8.609 -4.313 -26.584 1.00 82.94 94 GLY A CA 1
ATOM 690 C C . GLY A 1 94 ? 9.537 -3.118 -26.771 1.00 82.94 94 GLY A C 1
ATOM 691 O O . GLY A 1 94 ? 10.467 -2.891 -26.002 1.00 82.94 94 GLY A O 1
ATOM 692 N N . VAL A 1 95 ? 9.276 -2.338 -27.821 1.00 82.56 95 VAL A N 1
ATOM 693 C CA . VAL A 1 95 ? 10.013 -1.105 -28.123 1.00 82.56 95 VAL A CA 1
ATOM 694 C C . VAL A 1 95 ? 9.115 0.090 -27.835 1.00 82.56 95 VAL A C 1
ATOM 696 O O . VAL A 1 95 ? 8.067 0.260 -28.456 1.00 82.56 95 VAL A O 1
ATOM 699 N N . TYR A 1 96 ? 9.548 0.941 -26.914 1.00 79.38 96 TYR A N 1
ATOM 700 C CA . TYR A 1 96 ? 8.769 2.061 -26.405 1.00 79.38 96 TYR A CA 1
ATOM 701 C C . TYR A 1 96 ? 9.434 3.377 -26.758 1.00 79.38 96 TYR A C 1
ATOM 703 O O . TYR A 1 96 ? 10.622 3.575 -26.512 1.00 79.38 96 TYR A O 1
ATOM 711 N N . ARG A 1 97 ? 8.662 4.315 -27.308 1.00 81.38 97 ARG A N 1
ATOM 712 C CA . ARG A 1 97 ? 9.125 5.696 -27.449 1.00 81.38 97 ARG A CA 1
ATOM 713 C C . ARG A 1 97 ? 9.319 6.276 -26.054 1.00 81.38 97 ARG A C 1
ATOM 715 O O . ARG A 1 97 ? 8.424 6.134 -25.229 1.00 81.38 97 ARG A O 1
ATOM 722 N N . VAL A 1 98 ? 10.427 6.972 -25.818 1.00 75.69 98 VAL A N 1
ATOM 723 C CA . VAL A 1 98 ? 10.618 7.772 -24.605 1.00 75.69 98 VAL A CA 1
ATOM 724 C C . VAL A 1 98 ? 10.138 9.198 -24.910 1.00 75.69 98 VAL A C 1
ATOM 726 O O . VAL A 1 98 ? 10.785 9.908 -25.685 1.00 75.69 98 VAL A O 1
ATOM 729 N N . PRO A 1 99 ? 8.974 9.631 -24.391 1.00 70.12 99 PRO A N 1
ATOM 730 C CA . PRO A 1 99 ? 8.422 10.948 -24.695 1.00 70.12 99 PRO A CA 1
ATOM 731 C C . PRO A 1 99 ? 9.382 12.076 -24.318 1.00 70.12 99 PRO A C 1
ATOM 733 O O . PRO A 1 99 ? 10.051 12.025 -23.293 1.00 70.12 99 PRO A O 1
ATOM 736 N N . GLY A 1 100 ? 9.479 13.090 -25.178 1.00 71.19 100 GLY A N 1
ATOM 737 C CA . GLY A 1 100 ? 10.376 14.234 -24.977 1.00 71.19 100 GLY A CA 1
ATOM 738 C C . GLY A 1 100 ? 11.873 13.934 -25.140 1.00 71.19 100 GLY A C 1
ATOM 739 O O . GLY A 1 100 ? 12.650 14.872 -25.313 1.00 71.19 100 GLY A O 1
ATOM 740 N N . ALA A 1 101 ? 12.292 12.665 -25.159 1.00 75.00 101 ALA A N 1
ATOM 741 C CA . ALA A 1 101 ? 13.687 12.301 -25.360 1.00 75.00 101 ALA A CA 1
ATOM 742 C C . ALA A 1 101 ? 14.062 12.38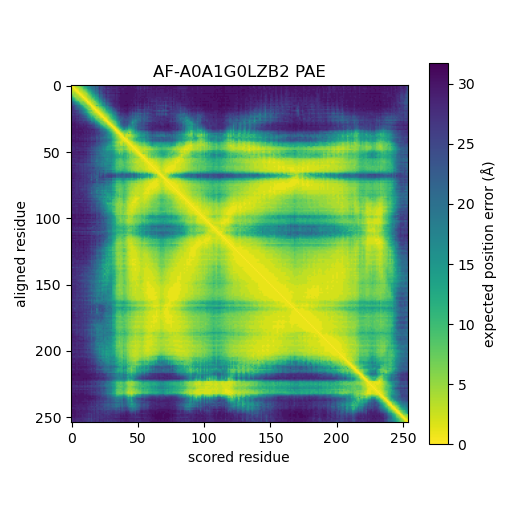5 -26.844 1.00 75.00 101 ALA A C 1
ATOM 744 O O . ALA A 1 101 ? 13.561 11.640 -27.694 1.00 75.00 101 ALA A O 1
ATOM 745 N N . LEU A 1 102 ? 14.977 13.305 -27.138 1.00 79.31 102 LEU A N 1
ATOM 746 C CA . LEU A 1 102 ? 15.626 13.442 -28.432 1.00 79.31 102 LEU A CA 1
ATOM 747 C C . LEU A 1 102 ? 17.112 13.164 -28.266 1.00 79.31 102 LEU A C 1
ATOM 749 O O . LEU A 1 102 ? 17.751 13.698 -27.362 1.00 79.31 102 LEU A O 1
ATOM 753 N N . VAL A 1 103 ? 17.657 12.369 -29.172 1.00 80.81 103 VAL A N 1
ATOM 754 C CA . VAL A 1 103 ? 19.079 12.029 -29.223 1.00 80.81 103 VAL A CA 1
ATOM 755 C C . VAL A 1 103 ? 19.622 12.345 -30.605 1.00 80.81 103 VAL A C 1
ATOM 757 O O . VAL A 1 103 ? 18.873 12.395 -31.583 1.00 80.81 103 VAL A O 1
ATOM 760 N N . THR A 1 104 ? 20.925 12.583 -30.698 1.00 83.44 104 THR A N 1
ATOM 761 C CA . THR A 1 104 ? 21.577 12.784 -31.991 1.00 83.44 104 THR A CA 1
ATOM 762 C C . THR A 1 104 ? 21.915 11.426 -32.600 1.00 83.44 104 THR A C 1
ATOM 764 O O . THR A 1 104 ? 22.723 10.673 -32.062 1.00 83.44 104 THR A O 1
ATOM 767 N N . ALA A 1 105 ? 21.289 11.108 -33.730 1.00 85.31 105 ALA A N 1
ATOM 768 C CA . ALA A 1 105 ? 21.640 9.980 -34.576 1.00 85.31 105 ALA A CA 1
ATOM 769 C C . ALA A 1 105 ? 22.923 10.299 -35.359 1.00 85.31 105 ALA A C 1
ATOM 771 O O . ALA A 1 105 ? 22.884 11.086 -36.305 1.00 85.31 105 ALA A O 1
ATOM 772 N N . ASN A 1 106 ? 24.044 9.686 -34.970 1.00 81.19 106 ASN A N 1
ATOM 773 C CA . ASN A 1 106 ? 25.380 9.924 -35.542 1.00 81.19 106 ASN A CA 1
ATOM 774 C C . ASN A 1 106 ? 25.767 8.917 -36.647 1.00 81.19 106 ASN A C 1
ATOM 776 O O . ASN A 1 106 ? 26.926 8.528 -36.761 1.00 81.19 106 ASN A O 1
ATOM 780 N N . GLY A 1 107 ? 24.803 8.455 -37.448 1.00 81.69 107 GLY A N 1
ATOM 781 C CA . GLY A 1 107 ? 25.085 7.555 -38.572 1.00 81.69 107 GLY A CA 1
ATOM 782 C C . GLY A 1 107 ? 25.647 8.306 -39.789 1.00 81.69 107 GLY A C 1
ATOM 783 O O . GLY A 1 107 ? 25.236 9.448 -40.008 1.00 81.69 107 GLY A O 1
ATOM 784 N N . PRO A 1 108 ? 26.506 7.687 -40.626 1.00 82.19 108 PRO A N 1
ATOM 785 C CA . PRO A 1 108 ? 26.942 8.268 -41.904 1.00 82.19 108 PRO A CA 1
ATOM 786 C C . PRO A 1 108 ? 25.770 8.743 -42.779 1.00 82.19 108 PRO A C 1
ATOM 788 O O . PRO A 1 108 ? 25.841 9.784 -43.428 1.00 82.19 108 PRO A O 1
ATOM 791 N N . GLN A 1 109 ? 24.651 8.017 -42.725 1.00 84.62 109 GLN A N 1
ATOM 792 C CA . GLN A 1 109 ? 23.403 8.320 -43.425 1.00 84.62 109 GLN A CA 1
ATOM 793 C C . GLN A 1 109 ? 22.609 9.505 -42.838 1.00 84.62 109 GLN A C 1
ATOM 795 O O . GLN A 1 109 ? 21.648 9.962 -43.447 1.00 84.62 109 GLN A O 1
ATOM 800 N N . CYS A 1 110 ? 23.006 10.031 -41.675 1.00 86.19 110 CYS A N 1
ATOM 801 C CA . CYS A 1 110 ? 22.330 11.139 -40.990 1.00 86.19 110 CYS A CA 1
ATOM 802 C C . CYS A 1 110 ? 23.010 12.498 -41.201 1.00 86.19 110 CYS A C 1
ATOM 804 O O . CYS A 1 110 ? 22.644 13.477 -40.547 1.00 86.19 110 CYS A O 1
ATOM 806 N N . GLY A 1 111 ? 23.974 12.566 -42.123 1.00 86.19 111 GLY A N 1
ATOM 807 C CA . GLY A 1 111 ? 24.708 13.778 -42.462 1.00 86.19 111 GLY A CA 1
ATOM 808 C C . GLY A 1 111 ? 25.837 14.120 -41.476 1.00 86.19 111 GLY A C 1
ATOM 809 O O . GLY A 1 111 ? 25.945 13.536 -40.398 1.00 86.19 111 GLY A O 1
ATOM 810 N N . PRO A 1 112 ? 26.684 15.109 -41.817 1.00 84.12 112 PRO A N 1
ATOM 811 C CA . PRO A 1 112 ? 27.959 15.373 -41.135 1.00 84.12 112 PRO A CA 1
ATOM 812 C C . PRO A 1 112 ? 27.832 15.886 -39.692 1.00 84.12 112 PRO A C 1
ATOM 814 O O . PRO A 1 112 ? 28.819 15.923 -38.966 1.00 84.12 112 PRO A O 1
ATOM 817 N N . ARG A 1 113 ? 26.634 16.297 -39.261 1.00 85.88 113 ARG A N 1
ATOM 818 C CA . ARG A 1 113 ? 26.347 16.748 -37.885 1.00 85.88 113 ARG A CA 1
ATOM 819 C C . ARG A 1 113 ? 25.390 15.811 -37.137 1.00 85.88 113 ARG A C 1
ATOM 821 O O . ARG A 1 113 ? 24.964 16.138 -36.031 1.00 85.88 113 ARG A O 1
ATOM 828 N N . GLY A 1 114 ? 25.030 14.681 -37.750 1.00 87.62 114 GLY A N 1
ATOM 829 C CA . GLY A 1 114 ? 23.939 13.829 -37.293 1.00 87.62 114 GLY A CA 1
ATOM 830 C C . GLY A 1 114 ? 22.575 14.528 -37.338 1.00 87.62 114 GLY A C 1
ATOM 831 O O . GLY A 1 114 ? 22.438 15.689 -37.734 1.00 87.62 114 GLY A O 1
ATOM 832 N N . ARG A 1 115 ? 21.535 13.814 -36.901 1.00 87.69 115 ARG A N 1
ATOM 833 C CA . ARG A 1 115 ? 20.155 14.327 -36.847 1.00 87.69 115 ARG A CA 1
ATOM 834 C C . ARG A 1 115 ? 19.568 14.139 -35.455 1.00 87.69 115 ARG A C 1
ATOM 836 O O . ARG A 1 115 ? 19.673 13.056 -34.891 1.00 87.69 115 ARG A O 1
ATOM 843 N N . ARG A 1 116 ? 18.902 15.160 -34.901 1.00 88.75 116 ARG A N 1
ATOM 844 C CA . ARG A 1 116 ? 18.108 14.988 -33.673 1.00 88.75 116 ARG A CA 1
ATOM 845 C C . ARG A 1 116 ? 16.843 14.196 -33.978 1.00 88.75 116 ARG A C 1
ATOM 847 O O . ARG A 1 116 ? 16.029 14.634 -34.788 1.00 88.75 116 ARG A O 1
ATOM 854 N N . VAL A 1 117 ? 16.673 13.063 -33.311 1.00 85.06 117 VAL A N 1
ATOM 855 C CA . VAL A 1 117 ? 15.573 12.123 -33.550 1.00 85.06 117 VAL A CA 1
ATOM 856 C C . VAL A 1 117 ? 14.988 11.615 -32.232 1.00 85.06 117 VAL A C 1
ATOM 858 O O . VAL A 1 117 ? 15.680 11.641 -31.211 1.00 85.06 117 VAL A O 1
ATOM 861 N N . PRO A 1 118 ? 13.728 11.146 -32.217 1.00 85.69 118 PRO A N 1
ATOM 862 C CA . PRO A 1 118 ? 13.147 10.476 -31.060 1.00 85.69 118 PRO A CA 1
ATOM 863 C C . PRO A 1 118 ? 13.966 9.270 -30.598 1.00 85.69 118 PRO A C 1
ATOM 865 O O . PRO A 1 118 ? 14.410 8.453 -31.411 1.00 85.69 118 PRO A O 1
ATOM 868 N N . PHE A 1 119 ? 14.105 9.148 -29.279 1.00 80.31 119 PHE A N 1
ATOM 869 C CA . PHE A 1 119 ? 14.678 7.975 -28.635 1.00 80.31 119 PHE A CA 1
ATOM 870 C C . PHE A 1 119 ? 13.596 6.938 -28.317 1.00 80.31 119 PHE A C 1
ATOM 872 O O . PHE A 1 119 ? 12.517 7.264 -27.811 1.00 80.31 119 PHE A O 1
ATOM 879 N N . PHE A 1 120 ? 13.909 5.682 -28.600 1.00 82.56 120 PHE A N 1
ATOM 880 C CA . PHE A 1 120 ? 13.133 4.514 -28.226 1.00 82.56 120 PHE A CA 1
ATOM 881 C C . PHE A 1 120 ? 13.988 3.612 -27.341 1.00 82.56 120 PHE A C 1
ATOM 883 O O . PHE A 1 120 ? 15.183 3.445 -27.581 1.00 82.56 120 PHE A O 1
ATOM 890 N N . THR A 1 121 ? 13.364 3.006 -26.339 1.00 77.31 121 THR A N 1
ATOM 891 C CA . THR A 1 121 ? 13.988 1.989 -25.499 1.00 77.31 121 THR A CA 1
ATOM 892 C C . THR A 1 121 ? 13.393 0.628 -25.811 1.00 77.31 121 THR A C 1
ATOM 894 O O . THR A 1 121 ? 12.179 0.495 -25.969 1.00 77.31 121 THR A O 1
ATOM 897 N N . THR A 1 122 ? 14.244 -0.385 -25.873 1.00 78.12 122 THR A N 1
ATOM 898 C CA . THR A 1 122 ? 13.812 -1.782 -25.880 1.00 78.12 122 THR A CA 1
ATOM 899 C C . THR A 1 122 ? 13.657 -2.255 -24.440 1.00 78.12 122 THR A C 1
ATOM 901 O O . THR A 1 122 ? 14.518 -1.989 -23.603 1.00 78.12 122 THR A O 1
ATOM 904 N N . VAL A 1 123 ? 12.548 -2.932 -24.164 1.00 76.38 123 VAL A N 1
ATOM 905 C CA . VAL A 1 123 ? 12.279 -3.691 -22.944 1.00 76.38 123 VAL A CA 1
ATOM 906 C C . VAL A 1 123 ? 12.258 -5.154 -23.354 1.00 76.38 123 VAL A C 1
ATOM 908 O O . VAL A 1 123 ? 11.411 -5.559 -24.148 1.00 76.38 123 VAL A O 1
ATOM 911 N N . ASP A 1 124 ? 13.204 -5.944 -22.861 1.00 75.88 124 ASP A N 1
ATOM 912 C CA . ASP A 1 124 ? 13.196 -7.388 -23.085 1.00 75.88 124 ASP A CA 1
ATOM 913 C C . ASP A 1 124 ? 12.374 -8.125 -22.008 1.00 75.88 124 ASP A C 1
ATOM 915 O O . ASP A 1 124 ? 11.842 -7.534 -21.061 1.00 75.88 124 ASP A O 1
ATOM 919 N N . SER A 1 125 ? 12.249 -9.444 -22.159 1.00 79.81 125 SER A N 1
ATOM 920 C CA . SER A 1 125 ? 11.525 -10.291 -21.207 1.00 79.81 125 SER A CA 1
ATOM 921 C C . SER A 1 125 ? 12.133 -10.289 -19.806 1.00 79.81 125 SER A C 1
ATOM 923 O O . SER A 1 125 ? 11.390 -10.368 -18.828 1.00 79.81 125 SER A O 1
ATOM 925 N N . ALA A 1 126 ? 13.457 -10.176 -19.684 1.00 77.62 126 ALA A N 1
ATOM 926 C CA . ALA A 1 126 ? 14.120 -10.144 -18.386 1.00 77.62 126 ALA A CA 1
ATOM 927 C C . ALA A 1 126 ? 13.806 -8.833 -17.650 1.00 77.62 126 ALA A C 1
ATOM 929 O O . ALA A 1 126 ? 13.429 -8.863 -16.478 1.00 77.62 126 ALA A O 1
ATOM 930 N N . MET A 1 127 ? 13.862 -7.699 -18.350 1.00 75.88 127 MET A N 1
ATOM 931 C CA . MET A 1 127 ? 13.486 -6.385 -17.830 1.00 75.88 127 MET A CA 1
ATOM 932 C C . MET A 1 127 ? 12.020 -6.326 -17.415 1.00 75.88 127 MET A C 1
ATOM 934 O O . MET A 1 127 ? 11.708 -5.870 -16.316 1.00 75.88 127 MET A O 1
ATOM 938 N N . SER A 1 128 ? 11.120 -6.792 -18.284 1.00 79.06 128 SER A N 1
ATOM 939 C CA . SER A 1 128 ? 9.687 -6.825 -17.990 1.00 79.06 128 SER A CA 1
ATOM 940 C C . SER A 1 128 ? 9.402 -7.665 -16.742 1.00 79.06 128 SER A C 1
ATOM 942 O O . SER A 1 128 ? 8.658 -7.244 -15.856 1.00 79.06 128 SER A O 1
ATOM 944 N N . ASN A 1 129 ? 10.063 -8.820 -16.614 1.00 80.44 129 ASN A N 1
ATOM 945 C CA . ASN A 1 129 ? 9.923 -9.676 -15.442 1.00 80.44 129 ASN A CA 1
ATOM 946 C C . ASN A 1 129 ? 10.487 -9.036 -14.164 1.00 80.44 129 ASN A C 1
ATOM 948 O O . ASN A 1 129 ? 9.879 -9.160 -13.106 1.00 80.44 129 ASN A O 1
ATOM 952 N N . ILE A 1 130 ? 11.615 -8.332 -14.249 1.00 76.88 130 ILE A N 1
ATOM 953 C CA . ILE A 1 130 ? 12.173 -7.563 -13.130 1.00 76.88 130 ILE A CA 1
ATOM 954 C C . ILE A 1 130 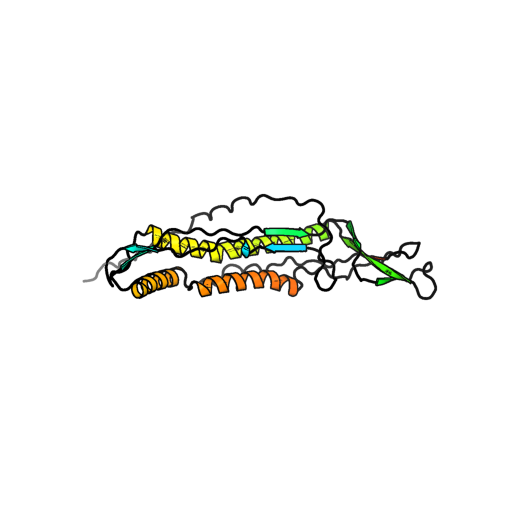? 11.197 -6.473 -12.675 1.00 76.88 130 ILE A C 1
ATOM 956 O O . ILE A 1 130 ? 10.939 -6.355 -11.480 1.00 76.88 130 ILE A O 1
ATOM 960 N N . ALA A 1 131 ? 10.627 -5.711 -13.613 1.00 78.62 131 ALA A N 1
ATOM 961 C CA . ALA A 1 131 ? 9.640 -4.684 -13.296 1.00 78.62 131 ALA A CA 1
ATOM 962 C C . ALA A 1 131 ? 8.408 -5.301 -12.620 1.00 78.62 131 ALA A C 1
ATOM 964 O O . ALA A 1 131 ? 7.969 -4.817 -11.583 1.00 78.62 131 ALA A O 1
ATOM 965 N N . ARG A 1 132 ? 7.904 -6.431 -13.134 1.00 83.94 132 ARG A N 1
ATOM 966 C CA . ARG A 1 132 ? 6.823 -7.192 -12.490 1.00 83.94 132 ARG A CA 1
ATOM 967 C C . ARG A 1 132 ? 7.169 -7.581 -11.050 1.00 83.94 132 ARG A C 1
ATOM 969 O O . ARG A 1 132 ? 6.340 -7.388 -10.168 1.00 83.94 132 ARG A O 1
ATOM 976 N N . LEU A 1 133 ? 8.361 -8.133 -10.813 1.00 82.69 133 LEU A N 1
ATOM 977 C CA . LEU A 1 133 ? 8.795 -8.562 -9.479 1.00 82.69 133 LEU A CA 1
ATOM 978 C C . LEU A 1 133 ? 8.904 -7.385 -8.501 1.00 82.69 133 LEU A C 1
ATOM 980 O O . LEU A 1 133 ? 8.471 -7.519 -7.360 1.00 82.69 133 LEU A O 1
ATOM 984 N N . ALA A 1 134 ? 9.413 -6.237 -8.953 1.00 80.56 134 ALA A N 1
ATOM 985 C CA . ALA A 1 134 ? 9.438 -5.009 -8.161 1.00 80.56 134 ALA A CA 1
ATOM 986 C C . ALA A 1 134 ? 8.018 -4.574 -7.755 1.00 80.56 134 ALA A C 1
ATOM 988 O O . ALA A 1 134 ? 7.746 -4.334 -6.581 1.00 80.56 134 ALA A O 1
ATOM 989 N N . GLU A 1 135 ? 7.065 -4.565 -8.692 1.00 83.81 135 GLU A N 1
ATOM 990 C CA . GLU A 1 135 ? 5.676 -4.222 -8.362 1.00 83.81 135 GLU A CA 1
ATOM 991 C C . GLU A 1 135 ? 5.011 -5.248 -7.428 1.00 83.81 135 GLU A C 1
ATOM 993 O O . GLU A 1 135 ? 4.259 -4.897 -6.518 1.00 83.81 135 GLU A O 1
ATOM 998 N N . GLU A 1 136 ? 5.318 -6.534 -7.579 1.00 86.50 136 GLU A N 1
ATOM 999 C CA . GLU A 1 136 ? 4.846 -7.561 -6.647 1.00 86.50 136 GLU A CA 1
ATOM 1000 C C . GLU A 1 136 ? 5.420 -7.401 -5.235 1.00 86.50 136 GLU A C 1
ATOM 1002 O O . GLU A 1 136 ? 4.713 -7.679 -4.258 1.00 86.50 136 GLU A O 1
ATOM 1007 N N . GLU A 1 137 ? 6.658 -6.921 -5.109 1.00 85.00 137 GLU A N 1
ATOM 1008 C CA . GLU A 1 137 ? 7.256 -6.544 -3.828 1.00 85.00 137 GLU A CA 1
ATOM 1009 C C . GLU A 1 137 ? 6.456 -5.407 -3.175 1.00 85.00 137 GLU A C 1
ATOM 1011 O O . GLU A 1 137 ? 6.016 -5.550 -2.032 1.00 85.00 137 GLU A O 1
ATOM 1016 N N . HIS A 1 138 ? 6.154 -4.332 -3.910 1.00 86.06 138 HIS A N 1
ATOM 1017 C CA . HIS A 1 138 ? 5.334 -3.226 -3.399 1.00 86.06 138 HIS A CA 1
ATOM 1018 C C . HIS A 1 138 ? 3.933 -3.672 -2.982 1.00 86.06 138 HIS A C 1
ATOM 1020 O O . HIS A 1 138 ? 3.441 -3.295 -1.915 1.00 86.06 138 HIS A O 1
ATOM 1026 N N . ARG A 1 139 ? 3.281 -4.525 -3.784 1.00 88.06 139 ARG A N 1
ATOM 1027 C CA . ARG A 1 139 ? 2.001 -5.140 -3.402 1.00 88.06 139 ARG A CA 1
ATOM 1028 C C . ARG A 1 139 ? 2.112 -5.849 -2.059 1.00 88.06 139 ARG A C 1
ATOM 1030 O O . ARG A 1 139 ? 1.232 -5.696 -1.210 1.00 88.06 139 ARG A O 1
ATOM 1037 N N . SER A 1 140 ? 3.179 -6.622 -1.890 1.00 89.06 140 SER A N 1
ATOM 1038 C CA . SER A 1 140 ? 3.436 -7.390 -0.675 1.00 89.06 140 SER A CA 1
ATOM 1039 C C . SER A 1 140 ? 3.677 -6.467 0.520 1.00 89.06 140 SER A C 1
ATOM 1041 O O . SER A 1 140 ? 3.151 -6.735 1.601 1.00 89.06 140 SER A O 1
ATOM 1043 N N . ASP A 1 141 ? 4.366 -5.333 0.348 1.00 87.50 141 ASP A N 1
ATOM 1044 C CA . ASP A 1 141 ? 4.485 -4.341 1.422 1.00 87.50 141 ASP A CA 1
ATOM 1045 C C . ASP A 1 141 ? 3.144 -3.736 1.805 1.00 87.50 141 ASP A C 1
ATOM 1047 O O . ASP A 1 141 ? 2.891 -3.532 2.990 1.00 87.50 141 ASP A O 1
ATOM 1051 N N . TYR A 1 142 ? 2.288 -3.403 0.835 1.00 88.75 142 TYR A N 1
ATOM 1052 C CA . TYR A 1 142 ? 0.990 -2.810 1.139 1.00 88.75 142 TYR A CA 1
ATOM 1053 C C . TYR A 1 142 ? 0.107 -3.804 1.897 1.00 88.75 142 TYR A C 1
ATOM 1055 O O . TYR A 1 142 ? -0.524 -3.438 2.890 1.00 88.75 142 TYR A O 1
ATOM 1063 N N . GLN A 1 143 ? 0.127 -5.079 1.501 1.00 90.31 143 GLN A N 1
ATOM 1064 C CA . GLN A 1 143 ? -0.529 -6.154 2.248 1.00 90.31 143 GLN A CA 1
ATOM 1065 C C . GLN A 1 143 ? 0.043 -6.283 3.659 1.00 90.31 143 GLN A C 1
ATOM 1067 O O . GLN A 1 143 ? -0.704 -6.357 4.638 1.00 90.31 143 GLN A O 1
ATOM 1072 N N . ARG A 1 144 ? 1.372 -6.264 3.790 1.00 90.69 144 ARG A N 1
ATOM 1073 C CA . ARG A 1 144 ? 2.033 -6.360 5.090 1.00 90.69 144 ARG A CA 1
ATOM 1074 C C . ARG A 1 144 ? 1.728 -5.154 5.972 1.00 90.69 144 ARG A C 1
ATOM 1076 O O . ARG A 1 144 ? 1.483 -5.314 7.165 1.00 90.69 144 ARG A O 1
ATOM 1083 N N . THR A 1 145 ? 1.683 -3.965 5.386 1.00 90.88 145 THR A N 1
ATOM 1084 C CA . THR A 1 145 ? 1.292 -2.720 6.045 1.00 90.88 145 THR A CA 1
ATOM 1085 C C . THR A 1 145 ? -0.122 -2.847 6.582 1.00 90.88 145 THR A C 1
ATOM 1087 O O . THR A 1 145 ? -0.327 -2.621 7.771 1.00 90.88 145 THR A O 1
ATOM 1090 N N . TYR A 1 146 ? -1.079 -3.289 5.760 1.00 91.38 146 TYR A N 1
ATOM 1091 C CA . TYR A 1 146 ? -2.456 -3.543 6.184 1.00 91.38 146 TYR A CA 1
ATOM 1092 C C . TYR A 1 146 ? -2.533 -4.503 7.383 1.00 91.38 146 TYR A C 1
ATOM 1094 O O . TYR A 1 146 ? -3.162 -4.167 8.391 1.00 91.38 146 TYR A O 1
ATOM 1102 N N . GLN A 1 147 ? -1.844 -5.648 7.310 1.00 92.75 147 GLN A N 1
ATOM 1103 C CA . GLN A 1 147 ? -1.814 -6.651 8.383 1.00 92.75 147 GLN A CA 1
ATOM 1104 C C . GLN A 1 147 ? -1.275 -6.072 9.696 1.00 92.75 147 GLN A C 1
ATOM 1106 O O . GLN A 1 147 ? -1.869 -6.244 10.759 1.00 92.75 147 GLN A O 1
ATOM 1111 N N . LEU A 1 148 ? -0.150 -5.354 9.622 1.00 91.56 148 LEU A N 1
ATOM 1112 C CA . LEU A 1 148 ? 0.521 -4.782 10.788 1.00 91.56 148 LEU A CA 1
ATOM 1113 C C . LEU A 1 148 ? -0.238 -3.607 11.409 1.00 91.56 148 LEU A C 1
ATOM 1115 O O . LEU A 1 148 ? 0.082 -3.227 12.533 1.00 91.56 148 LEU A O 1
ATOM 1119 N N . THR A 1 149 ? -1.211 -3.026 10.702 1.00 93.31 149 THR A N 1
ATOM 1120 C CA . THR A 1 149 ? -1.878 -1.787 11.113 1.00 93.31 149 THR A CA 1
ATOM 1121 C C . THR A 1 149 ? -3.394 -1.925 11.191 1.00 93.31 149 THR A C 1
ATOM 1123 O O . THR A 1 149 ? -3.918 -2.152 12.273 1.00 93.31 149 THR A O 1
ATOM 1126 N N . LEU A 1 150 ? -4.116 -1.787 10.078 1.00 92.62 150 LEU A N 1
ATOM 1127 C CA . LEU A 1 150 ? -5.577 -1.770 10.039 1.00 92.62 150 LEU A CA 1
ATOM 1128 C C . LEU A 1 150 ? -6.175 -3.076 10.556 1.00 92.62 150 LEU A C 1
ATOM 1130 O O . LEU A 1 150 ? -7.063 -3.035 11.406 1.00 92.62 150 LEU A O 1
ATOM 1134 N N . GLN A 1 151 ? -5.658 -4.218 10.094 1.00 95.00 151 GLN A N 1
ATOM 1135 C CA . GLN A 1 151 ? -6.115 -5.520 10.571 1.00 95.00 151 GLN A CA 1
ATOM 1136 C C . GLN A 1 151 ? -5.803 -5.683 12.057 1.00 95.00 151 GLN A C 1
ATOM 1138 O O . GLN A 1 151 ? -6.705 -5.946 12.846 1.00 95.00 151 GLN A O 1
ATOM 1143 N N . ARG A 1 152 ? -4.557 -5.407 12.462 1.00 95.81 152 ARG A N 1
ATOM 1144 C CA . ARG A 1 152 ? -4.159 -5.487 13.869 1.00 95.81 152 ARG A CA 1
ATOM 1145 C C . ARG A 1 152 ? -5.020 -4.603 14.773 1.00 95.81 152 ARG A C 1
ATOM 1147 O O . ARG A 1 152 ? -5.375 -5.013 15.876 1.00 95.81 152 ARG A O 1
ATOM 1154 N N . TRP A 1 153 ? -5.355 -3.396 14.331 1.00 96.31 153 TRP A N 1
ATOM 1155 C CA . TRP A 1 153 ? -6.197 -2.479 15.089 1.00 96.31 153 TRP A CA 1
ATOM 1156 C C . TRP A 1 153 ? -7.641 -2.990 15.203 1.00 96.31 153 TRP A C 1
ATOM 1158 O O . TRP A 1 153 ? -8.200 -2.952 16.302 1.00 96.31 153 TRP A O 1
ATOM 1168 N N . ALA A 1 154 ? -8.218 -3.542 14.128 1.00 97.44 154 ALA A N 1
ATOM 1169 C CA . ALA A 1 154 ? -9.512 -4.224 14.195 1.00 97.44 154 ALA A CA 1
ATOM 1170 C C . ALA A 1 154 ? -9.480 -5.426 15.150 1.00 97.44 154 ALA A C 1
ATOM 1172 O O . ALA A 1 154 ? -10.374 -5.546 15.983 1.00 97.44 154 ALA A O 1
ATOM 1173 N N . ASP A 1 155 ? -8.438 -6.260 15.104 1.00 97.94 155 ASP A N 1
ATOM 1174 C CA . ASP A 1 155 ? -8.290 -7.421 15.991 1.00 97.94 155 ASP A CA 1
ATOM 1175 C C . ASP A 1 155 ? -8.287 -7.010 17.468 1.00 97.94 155 ASP A C 1
ATOM 1177 O O . ASP A 1 155 ? -8.908 -7.663 18.304 1.00 97.94 155 ASP A O 1
ATOM 1181 N N . ILE A 1 156 ? -7.631 -5.895 17.801 1.00 97.75 156 ILE A N 1
ATOM 1182 C CA . ILE A 1 156 ? -7.601 -5.360 19.168 1.00 97.75 156 ILE A CA 1
ATOM 1183 C C . ILE A 1 156 ? -8.993 -4.897 19.614 1.00 97.75 156 ILE A C 1
ATOM 1185 O O . ILE A 1 156 ? -9.403 -5.203 20.735 1.00 97.75 156 ILE A O 1
ATOM 1189 N N . ILE A 1 157 ? -9.725 -4.177 18.756 1.00 98.00 157 ILE A N 1
ATOM 1190 C CA . ILE A 1 157 ? -11.104 -3.752 19.046 1.00 98.00 157 ILE A CA 1
ATOM 1191 C C . ILE A 1 157 ? -12.000 -4.982 19.228 1.00 98.00 157 ILE A C 1
ATOM 1193 O O . ILE A 1 157 ? -12.731 -5.070 20.214 1.00 98.00 157 ILE A O 1
ATOM 1197 N N . ASN A 1 158 ? -11.885 -5.962 18.332 1.00 98.44 158 ASN A N 1
ATOM 1198 C CA . ASN A 1 158 ? -12.671 -7.191 18.351 1.00 98.44 158 ASN A CA 1
ATOM 1199 C C . ASN A 1 158 ? -12.371 -8.057 19.576 1.00 98.44 158 ASN A C 1
ATOM 1201 O O . ASN A 1 158 ? -13.298 -8.609 20.159 1.00 98.44 158 ASN A O 1
ATOM 1205 N N . ALA A 1 159 ? -11.118 -8.121 20.031 1.00 98.12 159 ALA A N 1
ATOM 1206 C CA . ALA A 1 159 ? -10.763 -8.801 21.274 1.00 98.12 159 ALA A CA 1
ATOM 1207 C C . ALA A 1 159 ? -11.411 -8.132 22.500 1.00 98.12 159 ALA A C 1
ATOM 1209 O O . ALA A 1 159 ? -11.908 -8.816 23.396 1.00 98.12 159 ALA A O 1
ATOM 1210 N N . VAL A 1 160 ? -11.458 -6.794 22.537 1.00 97.75 160 VAL A N 1
ATOM 1211 C CA . VAL A 1 160 ? -12.162 -6.067 23.605 1.00 97.75 160 VAL A CA 1
ATOM 1212 C C . VAL A 1 160 ? -13.672 -6.299 23.523 1.00 97.75 160 VAL A C 1
ATOM 1214 O O . VAL A 1 160 ? -14.283 -6.580 24.553 1.00 97.75 160 VAL A O 1
ATOM 1217 N N . ALA A 1 161 ? -14.268 -6.252 22.332 1.00 98.06 161 ALA A N 1
ATOM 1218 C CA . ALA A 1 161 ? -15.689 -6.540 22.132 1.00 98.06 161 ALA A CA 1
ATOM 1219 C C . ALA A 1 161 ? -16.056 -7.971 22.572 1.00 98.06 161 ALA A C 1
ATOM 1221 O O . ALA A 1 161 ? -17.003 -8.168 23.333 1.00 98.06 161 ALA A O 1
ATOM 1222 N N . ALA A 1 162 ? -15.255 -8.962 22.169 1.00 97.81 162 ALA A N 1
ATOM 1223 C CA . ALA A 1 162 ? -15.458 -10.376 22.486 1.00 97.81 162 ALA A CA 1
ATOM 1224 C C . ALA A 1 162 ? -15.355 -10.685 23.986 1.00 97.81 162 ALA A C 1
ATOM 1226 O O . ALA A 1 162 ? -15.977 -11.632 24.458 1.00 97.81 162 ALA A O 1
ATOM 1227 N N . SER A 1 163 ? -14.628 -9.868 24.759 1.00 97.19 163 SER A N 1
ATOM 1228 C CA . SER A 1 163 ? -14.584 -10.016 26.219 1.00 97.19 163 SER A CA 1
ATOM 1229 C C . SER A 1 163 ? -15.943 -9.789 26.895 1.00 97.19 163 SER A C 1
ATOM 1231 O O . SER A 1 163 ? -16.106 -10.121 28.067 1.00 97.19 163 SER A O 1
ATOM 1233 N N . GLY A 1 164 ? -16.904 -9.164 26.200 1.00 94.12 164 GLY A N 1
ATOM 1234 C CA . GLY A 1 164 ? -18.202 -8.799 26.767 1.00 94.12 164 GLY A CA 1
ATOM 1235 C C . GLY A 1 164 ? -18.103 -7.788 27.912 1.00 94.12 164 GLY A C 1
ATOM 1236 O O . GLY A 1 164 ? -19.072 -7.592 28.644 1.00 94.12 164 GLY A O 1
ATOM 1237 N N . ARG A 1 165 ? -16.943 -7.149 28.103 1.00 95.75 165 ARG A N 1
ATOM 1238 C CA . ARG A 1 165 ? -16.712 -6.206 29.195 1.00 95.75 165 ARG A CA 1
ATOM 1239 C C . ARG A 1 165 ? -17.611 -4.980 29.055 1.00 95.75 165 ARG A C 1
ATOM 1241 O O . ARG A 1 165 ? -17.569 -4.281 28.044 1.00 95.75 165 ARG A O 1
ATOM 1248 N N . THR A 1 166 ? -18.352 -4.676 30.117 1.00 97.12 166 THR A N 1
ATOM 1249 C CA . THR A 1 166 ? -19.008 -3.377 30.298 1.00 97.12 166 THR A CA 1
ATOM 1250 C C . THR A 1 166 ? -18.037 -2.412 30.986 1.00 97.12 166 THR A C 1
ATOM 1252 O O . THR A 1 166 ? -17.403 -2.767 31.980 1.00 97.12 166 THR A O 1
ATOM 1255 N N . PHE A 1 167 ? -17.909 -1.198 30.458 1.00 97.31 167 PHE A N 1
ATOM 1256 C CA . PHE A 1 167 ? -17.116 -0.103 31.023 1.00 97.31 167 PHE A CA 1
ATOM 1257 C C . PHE A 1 167 ? -18.031 0.898 31.742 1.00 97.31 167 PHE A C 1
ATOM 1259 O O . PHE A 1 167 ? -19.195 1.039 31.367 1.00 97.31 167 PHE A O 1
ATOM 1266 N N . GLY A 1 168 ? -17.514 1.602 32.751 1.00 95.50 168 GLY A N 1
ATOM 1267 C CA . GLY A 1 168 ? -18.318 2.427 33.662 1.00 95.50 168 GLY A CA 1
ATOM 1268 C C . GLY A 1 168 ? -18.833 1.658 34.895 1.00 95.50 168 GLY A C 1
ATOM 1269 O O . GLY A 1 168 ? -18.327 0.572 35.181 1.00 95.50 168 GLY A O 1
ATOM 1270 N N . PRO A 1 169 ? -19.823 2.201 35.629 1.00 95.56 169 PRO A N 1
ATOM 1271 C CA . PRO A 1 169 ? -20.536 3.452 35.348 1.00 95.56 169 PRO A CA 1
ATOM 1272 C C . PRO A 1 169 ? -19.644 4.700 35.468 1.00 95.56 169 PRO A C 1
ATOM 1274 O O . PRO A 1 169 ? -18.640 4.696 36.178 1.00 95.56 169 PRO A O 1
ATOM 1277 N N . GLY A 1 170 ? -20.001 5.774 34.764 1.00 95.19 170 GLY A N 1
ATOM 1278 C CA . GLY A 1 170 ? -19.329 7.075 34.840 1.00 95.19 170 GLY A CA 1
ATOM 1279 C C . GLY A 1 170 ? -19.849 8.057 33.791 1.00 95.19 170 GLY A C 1
ATOM 1280 O O . GLY A 1 170 ? -20.779 7.744 33.053 1.00 95.19 170 GLY A O 1
ATOM 1281 N N . THR A 1 171 ? -19.246 9.241 33.675 1.00 95.88 171 THR A N 1
ATOM 1282 C CA . THR A 1 171 ? -19.571 10.132 32.549 1.00 95.88 171 THR A CA 1
ATOM 1283 C C . THR A 1 171 ? -19.157 9.479 31.230 1.00 95.88 171 THR A C 1
ATOM 1285 O O . THR A 1 171 ? -18.203 8.697 31.182 1.00 95.88 171 THR A O 1
ATOM 1288 N N . ARG A 1 172 ? -19.830 9.829 30.129 1.00 94.19 172 ARG A N 1
ATOM 1289 C CA . ARG A 1 172 ? -19.492 9.306 28.794 1.00 94.19 172 ARG A CA 1
ATOM 1290 C C . ARG A 1 172 ? -18.004 9.477 28.458 1.00 94.19 172 ARG A C 1
ATOM 1292 O O . ARG A 1 172 ? -17.360 8.516 28.052 1.00 94.19 172 ARG A O 1
ATOM 1299 N N . ALA A 1 173 ? -17.441 10.654 28.735 1.00 94.56 173 ALA A N 1
ATOM 1300 C CA . ALA A 1 173 ? -16.023 10.942 28.514 1.00 94.56 173 ALA A CA 1
ATOM 1301 C C . ALA A 1 173 ? -15.085 10.064 29.368 1.00 94.56 173 ALA A C 1
ATOM 1303 O O . ALA A 1 173 ? -14.043 9.613 28.886 1.00 94.56 173 ALA A O 1
ATOM 1304 N N . ALA A 1 174 ? -15.451 9.776 30.623 1.00 96.50 174 ALA A N 1
ATOM 1305 C CA . ALA A 1 174 ? -14.670 8.887 31.482 1.00 96.50 174 ALA A CA 1
ATOM 1306 C C . ALA A 1 174 ? -14.686 7.442 30.956 1.00 96.50 174 ALA A C 1
ATOM 1308 O O . ALA A 1 174 ? -13.642 6.789 30.913 1.00 96.50 174 ALA A O 1
ATOM 1309 N N . VAL A 1 175 ? -15.843 6.959 30.494 1.00 96.88 175 VAL A N 1
ATOM 1310 C CA . VAL A 1 175 ? -15.974 5.623 29.893 1.00 96.88 175 VAL A CA 1
ATOM 1311 C C . VAL A 1 175 ? -15.191 5.525 28.579 1.00 96.88 175 VAL A C 1
ATOM 1313 O O . VAL A 1 175 ? -14.437 4.570 28.388 1.00 96.88 175 VAL A O 1
ATOM 1316 N N . GLU A 1 176 ? -15.283 6.531 27.704 1.00 95.62 176 GLU A N 1
ATOM 1317 C CA . GLU A 1 176 ? -14.477 6.606 26.476 1.00 95.62 176 GLU A CA 1
ATOM 1318 C C . GLU A 1 176 ? -12.974 6.600 26.792 1.00 95.62 176 GLU A C 1
ATOM 1320 O O . GLU A 1 176 ? -12.203 5.900 26.136 1.00 95.62 176 GLU A O 1
ATOM 1325 N N . THR A 1 177 ? -12.547 7.304 27.844 1.00 96.50 177 THR A N 1
ATOM 1326 C CA . THR A 1 177 ? -11.147 7.308 28.300 1.00 96.50 177 THR A CA 1
ATOM 1327 C C . THR A 1 177 ? -10.694 5.926 28.774 1.00 96.50 177 THR A C 1
ATOM 1329 O O . THR A 1 177 ? -9.596 5.489 28.419 1.00 96.50 177 THR A O 1
ATOM 1332 N N . GLN A 1 178 ? -11.528 5.201 29.529 1.00 97.44 178 GLN A N 1
ATOM 1333 C CA . GLN A 1 178 ? -11.228 3.829 29.960 1.00 97.44 178 GLN A CA 1
ATOM 1334 C C . GLN A 1 178 ? -11.059 2.884 28.762 1.00 97.44 178 GLN A C 1
ATOM 1336 O O . GLN A 1 178 ? -10.087 2.126 28.706 1.00 97.44 178 GLN A O 1
ATOM 1341 N N . ILE A 1 179 ? -11.973 2.957 27.789 1.00 97.38 179 ILE A N 1
ATOM 1342 C CA . ILE A 1 179 ? -11.934 2.144 26.566 1.00 97.38 179 ILE A CA 1
ATOM 1343 C C . ILE A 1 179 ? -10.678 2.472 25.751 1.00 97.38 179 ILE A C 1
ATOM 1345 O O . ILE A 1 179 ? -9.903 1.572 25.424 1.00 97.38 179 ILE A O 1
ATOM 1349 N N . ASN A 1 180 ? -10.420 3.755 25.485 1.00 96.25 180 ASN A N 1
ATOM 1350 C CA . ASN A 1 180 ? -9.250 4.197 24.725 1.00 96.25 180 ASN A CA 1
ATOM 1351 C C . ASN A 1 180 ? -7.933 3.808 25.406 1.00 96.25 180 ASN A C 1
ATOM 1353 O O . ASN A 1 180 ? -6.986 3.409 24.725 1.00 96.25 180 ASN A O 1
ATOM 1357 N N . SER A 1 181 ? -7.872 3.867 26.738 1.00 96.25 181 SER A N 1
ATOM 1358 C CA . SER A 1 181 ? -6.695 3.447 27.507 1.00 96.25 181 SER A CA 1
ATOM 1359 C C . SER A 1 181 ? -6.435 1.947 27.378 1.00 96.25 181 SER A C 1
ATOM 1361 O O . SER A 1 181 ? -5.287 1.534 27.211 1.00 96.25 181 SER A O 1
ATOM 1363 N N . LEU A 1 182 ? -7.488 1.122 27.415 1.00 96.88 182 LEU A N 1
ATOM 1364 C CA . LEU A 1 182 ? -7.359 -0.322 27.222 1.00 96.88 182 LEU A CA 1
ATOM 1365 C C . LEU A 1 182 ? -6.921 -0.663 25.794 1.00 96.88 182 LEU A C 1
ATOM 1367 O O . LEU A 1 182 ? -5.981 -1.432 25.615 1.00 96.88 182 LEU A O 1
ATOM 1371 N N . LEU A 1 183 ? -7.561 -0.066 24.784 1.00 96.38 183 LEU A N 1
ATOM 1372 C CA . LEU A 1 183 ? -7.195 -0.270 23.379 1.00 96.38 183 LEU A CA 1
ATOM 1373 C C . LEU A 1 183 ? -5.745 0.159 23.116 1.00 96.38 183 LEU A C 1
ATOM 1375 O O . LEU A 1 183 ? -4.996 -0.570 22.468 1.00 96.38 183 LEU A O 1
ATOM 1379 N N . THR A 1 184 ? -5.328 1.296 23.681 1.00 95.94 184 THR A N 1
ATOM 1380 C CA . THR A 1 184 ? -3.948 1.790 23.572 1.00 95.94 184 THR A CA 1
ATOM 1381 C C . THR A 1 184 ? -2.964 0.830 24.223 1.00 95.94 184 THR A C 1
ATOM 1383 O O . THR A 1 184 ? -1.943 0.525 23.621 1.00 95.94 184 THR A O 1
ATOM 1386 N N . ARG A 1 185 ? -3.275 0.299 25.410 1.00 95.81 185 ARG A N 1
ATOM 1387 C CA . ARG A 1 185 ? -2.430 -0.691 26.090 1.00 95.81 185 ARG A CA 1
ATOM 1388 C C . ARG A 1 185 ? -2.299 -1.983 25.282 1.00 95.81 185 ARG A C 1
ATOM 1390 O O . ARG A 1 185 ? -1.191 -2.474 25.108 1.00 95.81 185 ARG A O 1
ATOM 1397 N N . ASN A 1 186 ? -3.405 -2.498 24.749 1.00 94.31 186 ASN A N 1
ATOM 1398 C CA . ASN A 1 186 ? -3.417 -3.742 23.973 1.00 94.31 186 ASN A CA 1
ATOM 1399 C C . ASN A 1 186 ? -2.729 -3.596 22.603 1.00 94.31 186 ASN A C 1
ATOM 1401 O O . ASN A 1 186 ? -2.184 -4.566 22.076 1.00 94.31 186 ASN A O 1
ATOM 1405 N N . GLY A 1 187 ? -2.761 -2.397 22.015 1.00 91.44 187 GLY A N 1
ATOM 1406 C CA . GLY A 1 187 ? -2.126 -2.096 20.729 1.00 91.44 187 GLY A CA 1
ATOM 1407 C C . GLY A 1 187 ? -0.758 -1.431 20.803 1.00 91.44 187 GLY A C 1
ATOM 1408 O O . GLY A 1 187 ? -0.121 -1.248 19.765 1.00 91.44 187 GLY A O 1
ATOM 1409 N N . ASN A 1 188 ? -0.334 -1.030 22.000 1.00 94.31 188 ASN A N 1
ATOM 1410 C CA . ASN A 1 188 ? 0.785 -0.120 22.245 1.00 94.31 188 ASN A CA 1
ATOM 1411 C C . ASN A 1 188 ? 0.739 1.171 21.391 1.00 94.31 188 ASN A C 1
ATOM 1413 O O . ASN A 1 188 ? 1.772 1.743 21.048 1.00 94.31 188 ASN A O 1
ATOM 1417 N N . ARG A 1 189 ? -0.460 1.587 20.961 1.00 94.56 189 ARG A N 1
ATOM 1418 C CA . ARG A 1 189 ? -0.692 2.704 20.034 1.00 94.56 189 ARG A CA 1
ATOM 1419 C C . ARG A 1 189 ? -2.104 3.255 20.202 1.00 94.56 189 ARG A C 1
ATOM 1421 O O . ARG A 1 189 ? -3.075 2.504 20.259 1.00 94.56 189 ARG A O 1
ATOM 1428 N N . THR A 1 190 ? -2.216 4.575 20.208 1.00 92.81 190 THR A N 1
ATOM 1429 C CA . THR A 1 190 ? -3.475 5.308 20.046 1.00 92.81 190 THR A CA 1
ATOM 1430 C C . THR A 1 190 ? -3.976 5.214 18.603 1.00 92.81 190 THR A C 1
ATOM 1432 O O . THR A 1 190 ? -3.225 4.893 17.680 1.00 92.81 190 THR A O 1
ATOM 1435 N N . ARG A 1 191 ? -5.241 5.583 18.371 1.00 87.56 191 ARG A N 1
ATOM 1436 C CA . ARG A 1 191 ? -5.820 5.696 17.020 1.00 87.56 191 ARG A CA 1
ATOM 1437 C C . ARG A 1 191 ? -4.967 6.547 16.071 1.00 87.56 191 ARG A C 1
ATOM 1439 O O . ARG A 1 191 ? -4.705 6.136 14.945 1.00 87.56 191 ARG A O 1
ATOM 1446 N N . ASN A 1 192 ? -4.517 7.717 16.519 1.00 90.31 192 ASN A N 1
ATOM 1447 C CA . ASN A 1 192 ? -3.720 8.611 15.676 1.00 90.31 192 ASN A CA 1
ATOM 1448 C C . ASN A 1 192 ? -2.342 8.012 15.367 1.00 90.31 192 ASN A C 1
ATOM 1450 O O . ASN A 1 192 ? -1.850 8.158 14.251 1.00 90.31 192 ASN A O 1
ATOM 1454 N N . GLN A 1 193 ? -1.753 7.274 16.313 1.00 93.94 193 GLN A N 1
ATOM 1455 C CA . GLN A 1 193 ? -0.505 6.542 16.087 1.00 93.94 193 GLN A CA 1
ATOM 1456 C C . GLN A 1 193 ? -0.679 5.386 15.091 1.00 93.94 193 GLN A C 1
ATOM 1458 O O . GLN A 1 193 ? 0.222 5.156 14.292 1.00 93.94 193 GLN A O 1
ATOM 1463 N N . TRP A 1 194 ? -1.828 4.700 15.069 1.00 92.25 194 TRP A N 1
ATOM 1464 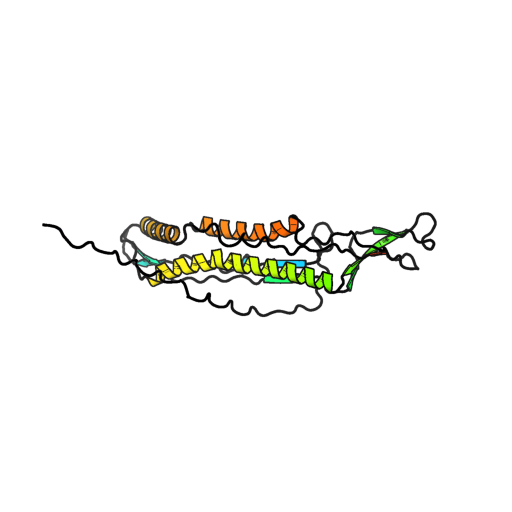C CA . TRP A 1 194 ? -2.128 3.710 14.024 1.00 92.25 194 TRP A CA 1
ATOM 1465 C C . TRP A 1 194 ? -2.190 4.337 12.629 1.00 92.25 194 TRP A C 1
ATOM 1467 O O . TRP A 1 194 ? -1.592 3.811 11.694 1.00 92.25 194 TRP A O 1
ATOM 1477 N N . ILE A 1 195 ? -2.865 5.482 12.493 1.00 89.31 195 ILE A N 1
ATOM 1478 C CA . ILE A 1 195 ? -2.949 6.215 11.219 1.00 89.31 195 ILE A CA 1
ATOM 1479 C C . ILE A 1 195 ? -1.559 6.685 10.769 1.00 89.31 195 ILE A C 1
ATOM 1481 O O . ILE A 1 195 ? -1.196 6.519 9.605 1.00 89.31 195 ILE A O 1
ATOM 1485 N N . ALA A 1 196 ? -0.762 7.228 11.692 1.00 90.75 196 ALA A N 1
ATOM 1486 C CA . ALA A 1 196 ? 0.609 7.637 11.408 1.00 90.75 196 ALA A CA 1
ATOM 1487 C C . ALA A 1 196 ? 1.485 6.451 10.968 1.00 90.75 196 ALA A C 1
ATOM 1489 O O . ALA A 1 196 ? 2.260 6.586 10.023 1.00 90.75 196 ALA A O 1
ATOM 1490 N N . GLU A 1 197 ? 1.327 5.283 11.596 1.00 92.31 197 GLU A N 1
ATOM 1491 C CA . GLU A 1 197 ? 2.095 4.083 11.261 1.00 92.31 197 GLU A CA 1
ATOM 1492 C C . GLU A 1 197 ? 1.772 3.550 9.859 1.00 92.31 197 GLU A C 1
ATOM 1494 O O . GLU A 1 197 ? 2.689 3.192 9.123 1.00 92.31 197 GLU A O 1
ATOM 1499 N N . ILE A 1 198 ? 0.499 3.569 9.447 1.00 89.44 198 ILE A N 1
ATOM 1500 C CA . ILE A 1 198 ? 0.094 3.223 8.071 1.00 89.44 198 ILE A CA 1
ATOM 1501 C C . ILE A 1 198 ? 0.812 4.123 7.068 1.00 89.44 198 ILE A C 1
ATOM 1503 O O . ILE A 1 198 ? 1.428 3.640 6.118 1.00 89.44 198 ILE A O 1
ATOM 1507 N N . ASN A 1 199 ? 0.755 5.437 7.296 1.00 88.19 199 ASN A N 1
ATOM 1508 C CA . ASN A 1 199 ? 1.380 6.414 6.410 1.00 88.19 199 ASN A CA 1
ATOM 1509 C C . ASN A 1 199 ? 2.902 6.228 6.356 1.00 88.19 199 ASN A C 1
ATOM 1511 O O . ASN A 1 199 ? 3.485 6.293 5.275 1.00 88.19 199 ASN A O 1
ATOM 1515 N N . ARG A 1 200 ? 3.536 5.943 7.501 1.00 91.25 200 ARG A N 1
ATOM 1516 C CA . ARG A 1 200 ? 4.976 5.678 7.592 1.00 91.25 200 ARG A CA 1
ATOM 1517 C C . ARG A 1 200 ? 5.375 4.431 6.803 1.00 91.25 200 ARG A C 1
ATOM 1519 O O . ARG A 1 200 ? 6.303 4.499 6.006 1.00 91.25 200 ARG A O 1
ATOM 1526 N N . LEU A 1 201 ? 4.688 3.306 7.005 1.00 89.56 201 LEU A N 1
ATOM 1527 C CA . LEU A 1 201 ? 5.000 2.044 6.324 1.00 89.56 201 LEU A CA 1
ATOM 1528 C C . LEU A 1 201 ? 4.775 2.142 4.807 1.00 89.56 201 LEU A C 1
ATOM 1530 O O . LEU A 1 201 ? 5.619 1.693 4.034 1.00 89.56 201 LEU A O 1
ATOM 1534 N N . ASN A 1 202 ? 3.714 2.827 4.373 1.00 84.88 202 ASN A N 1
ATOM 1535 C CA . ASN A 1 202 ? 3.499 3.132 2.957 1.00 84.88 202 ASN A CA 1
ATOM 1536 C C . ASN A 1 202 ? 4.625 3.969 2.353 1.00 84.88 202 ASN A C 1
ATOM 1538 O O . ASN A 1 202 ? 5.073 3.698 1.239 1.00 84.88 202 ASN A O 1
ATOM 1542 N N . ALA A 1 203 ? 5.069 5.000 3.077 1.00 84.44 203 ALA A N 1
ATOM 1543 C CA . ALA A 1 203 ? 6.143 5.869 2.621 1.00 84.44 203 ALA A CA 1
ATOM 1544 C C . ALA A 1 203 ? 7.465 5.105 2.469 1.00 84.44 203 ALA A C 1
ATOM 1546 O O . ALA A 1 203 ? 8.208 5.388 1.535 1.00 84.44 203 ALA A O 1
ATOM 1547 N N . LEU A 1 204 ? 7.734 4.105 3.318 1.00 83.94 204 LEU A N 1
ATOM 1548 C CA . LEU A 1 204 ? 8.922 3.257 3.185 1.00 83.94 204 LEU A CA 1
ATOM 1549 C C . LEU A 1 204 ? 8.923 2.454 1.881 1.00 83.94 204 LEU A C 1
ATOM 1551 O O . LEU A 1 204 ? 9.964 2.386 1.234 1.00 83.94 204 LEU A O 1
ATOM 1555 N N . SER A 1 205 ? 7.778 1.895 1.471 1.00 81.38 205 SER A N 1
ATOM 1556 C CA . SER A 1 205 ? 7.675 1.186 0.186 1.00 81.38 205 SER A CA 1
ATOM 1557 C C . SER A 1 205 ? 8.010 2.118 -0.990 1.00 81.38 205 SER A C 1
ATOM 1559 O O . SER A 1 205 ? 8.818 1.771 -1.846 1.00 81.38 205 SER A O 1
ATOM 1561 N N . LEU A 1 206 ? 7.502 3.357 -0.965 1.00 74.69 206 LEU A N 1
ATOM 1562 C CA . LEU A 1 206 ? 7.795 4.376 -1.985 1.00 74.69 206 LEU A CA 1
ATOM 1563 C C . LEU A 1 206 ? 9.247 4.886 -1.939 1.00 74.69 206 LEU A C 1
ATOM 1565 O O . LEU A 1 206 ? 9.838 5.210 -2.969 1.00 74.69 206 LEU A O 1
ATOM 1569 N N . GLN A 1 207 ? 9.843 4.980 -0.749 1.00 74.56 207 GLN A N 1
ATOM 1570 C CA . GLN A 1 207 ? 11.210 5.470 -0.581 1.00 74.56 207 GLN A CA 1
ATOM 1571 C C . GLN A 1 207 ? 12.236 4.536 -1.238 1.00 74.56 207 GLN A C 1
ATOM 1573 O O . GLN A 1 207 ? 13.248 5.020 -1.763 1.00 74.56 207 GLN A O 1
ATOM 1578 N N . ARG A 1 208 ? 11.980 3.221 -1.260 1.00 69.06 208 ARG A N 1
ATOM 1579 C CA . ARG A 1 208 ? 12.868 2.251 -1.924 1.00 69.06 208 ARG A CA 1
ATOM 1580 C C . ARG A 1 208 ? 12.990 2.527 -3.427 1.00 69.06 208 ARG A C 1
ATOM 1582 O O . ARG A 1 208 ? 14.109 2.515 -3.942 1.00 69.06 208 ARG A O 1
ATOM 1589 N N . ASP A 1 209 ? 11.915 2.948 -4.090 1.00 66.12 209 ASP A N 1
ATOM 1590 C CA . ASP A 1 209 ? 11.970 3.355 -5.504 1.00 66.12 209 ASP A CA 1
ATOM 1591 C C . ASP A 1 209 ? 12.843 4.587 -5.717 1.00 66.12 209 ASP A C 1
ATOM 1593 O O . ASP A 1 209 ? 13.712 4.611 -6.590 1.00 66.12 209 ASP A O 1
ATOM 1597 N N . THR A 1 210 ? 12.663 5.609 -4.875 1.00 64.75 210 THR A N 1
ATOM 1598 C CA . THR A 1 210 ? 13.452 6.850 -4.973 1.00 64.75 210 THR A CA 1
ATOM 1599 C C . THR A 1 210 ? 14.932 6.643 -4.656 1.00 64.75 210 THR A C 1
ATOM 1601 O O . THR A 1 210 ? 15.773 7.403 -5.130 1.00 64.75 210 THR A O 1
ATOM 1604 N N . SER A 1 211 ? 15.260 5.584 -3.912 1.00 62.12 211 SER A N 1
ATOM 1605 C CA . SER A 1 211 ? 16.633 5.195 -3.572 1.00 62.12 211 SER A CA 1
ATOM 1606 C C . SER A 1 211 ? 17.322 4.405 -4.693 1.00 62.12 211 SER A C 1
ATOM 1608 O O . SER A 1 211 ? 18.484 4.023 -4.561 1.00 62.12 211 SER A O 1
ATOM 1610 N N . GLY A 1 212 ? 16.618 4.152 -5.801 1.00 56.56 212 GLY A N 1
ATOM 1611 C CA . GLY A 1 212 ? 17.151 3.471 -6.974 1.00 56.56 212 GLY A CA 1
ATOM 1612 C C . GLY A 1 212 ? 17.126 1.946 -6.893 1.00 56.56 212 GLY A C 1
ATOM 1613 O O . GLY A 1 212 ? 17.754 1.301 -7.728 1.00 56.56 212 GLY A O 1
ATOM 1614 N N . TRP A 1 213 ? 16.414 1.363 -5.923 1.00 51.97 213 TRP A N 1
ATOM 1615 C CA . TRP A 1 213 ? 16.385 -0.091 -5.715 1.00 51.97 213 TRP A CA 1
ATOM 1616 C C . TRP A 1 213 ? 15.660 -0.822 -6.852 1.00 51.97 213 TRP A C 1
ATOM 1618 O O . TRP A 1 213 ? 16.060 -1.917 -7.238 1.00 51.97 213 TRP A O 1
ATOM 1628 N N . HIS A 1 214 ? 14.676 -0.156 -7.462 1.00 55.09 214 HIS A N 1
ATOM 1629 C CA . HIS A 1 214 ? 13.979 -0.590 -8.675 1.00 55.09 214 HIS A CA 1
ATOM 1630 C C . HIS A 1 214 ? 14.265 0.329 -9.873 1.00 55.09 214 HIS A C 1
ATOM 1632 O O . HIS A 1 214 ? 13.437 0.489 -10.771 1.00 55.09 214 HIS A O 1
ATOM 1638 N N . ALA A 1 215 ? 15.427 0.991 -9.896 1.00 54.34 215 ALA A N 1
ATOM 1639 C CA . ALA A 1 215 ? 15.777 1.859 -11.014 1.00 54.34 215 ALA A CA 1
ATOM 1640 C C . ALA A 1 215 ? 16.381 1.056 -12.166 1.00 54.34 215 ALA A C 1
ATOM 1642 O O . ALA A 1 215 ? 17.437 0.442 -12.037 1.00 54.34 215 ALA A O 1
ATOM 1643 N N . LEU A 1 216 ? 15.751 1.160 -13.332 1.00 54.22 216 LEU A N 1
ATOM 1644 C CA . LEU A 1 216 ? 16.383 0.796 -14.592 1.00 54.22 216 LEU A CA 1
ATOM 1645 C C . LEU A 1 216 ? 17.284 1.955 -15.025 1.00 54.22 216 LEU A C 1
ATOM 1647 O O . LEU A 1 216 ? 16.809 3.060 -15.301 1.00 54.22 216 LEU A O 1
ATOM 1651 N N . LYS A 1 217 ? 18.597 1.717 -15.020 1.00 52.19 217 LYS A N 1
ATOM 1652 C CA . LYS A 1 217 ? 19.598 2.668 -15.509 1.00 52.19 217 LYS A CA 1
ATOM 1653 C C . LYS A 1 217 ? 19.858 2.461 -17.005 1.00 52.19 217 LYS A C 1
ATOM 1655 O O . LYS A 1 217 ? 19.673 1.375 -17.551 1.00 52.19 217 LYS A O 1
ATOM 1660 N N . SER A 1 218 ? 20.216 3.558 -17.674 1.00 47.81 218 SER A N 1
ATOM 1661 C CA . SER A 1 218 ? 20.437 3.666 -19.124 1.00 47.81 218 SER A CA 1
ATOM 1662 C C . SER A 1 218 ? 21.898 3.512 -19.513 1.00 47.81 218 SER A C 1
ATOM 1664 O O . SER A 1 218 ? 22.464 4.362 -20.194 1.00 47.81 218 SER A O 1
ATOM 1666 N N . ASP A 1 219 ? 22.505 2.430 -19.061 1.00 43.12 219 ASP A N 1
ATOM 1667 C CA . ASP A 1 219 ? 23.899 2.056 -19.282 1.00 43.12 219 ASP A CA 1
ATOM 1668 C C . ASP A 1 219 ? 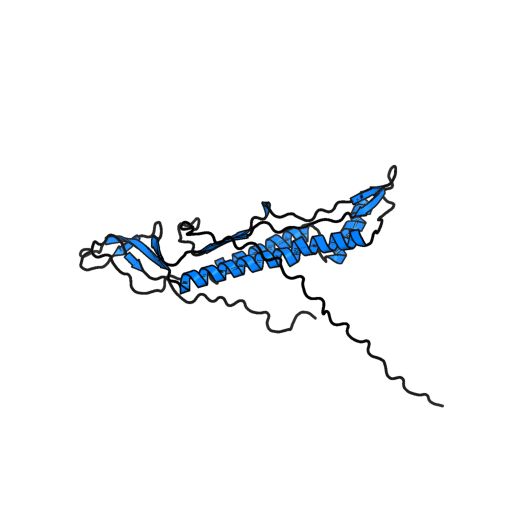24.048 0.912 -20.312 1.00 43.12 219 ASP A C 1
ATOM 1670 O O . ASP A 1 219 ? 25.073 0.237 -20.359 1.00 43.12 219 ASP A O 1
ATOM 1674 N N . GLY A 1 220 ? 23.059 0.716 -21.197 1.00 45.81 220 GLY A N 1
ATOM 1675 C CA . GLY A 1 220 ? 23.109 -0.314 -22.243 1.00 45.81 220 GLY A CA 1
ATOM 1676 C C . GLY A 1 220 ? 23.691 0.152 -23.602 1.00 45.81 220 GLY A C 1
ATOM 1677 O O . GLY A 1 220 ? 23.402 1.266 -24.048 1.00 45.81 220 GLY A O 1
ATOM 1678 N N . PRO A 1 221 ? 24.475 -0.691 -24.309 1.00 46.66 221 PRO A N 1
ATOM 1679 C CA . PRO A 1 221 ? 24.856 -0.528 -25.725 1.00 46.66 221 PRO A CA 1
ATOM 1680 C C . PRO A 1 221 ? 23.852 -1.253 -26.668 1.00 46.66 221 PRO A C 1
ATOM 1682 O O . PRO A 1 221 ? 22.981 -1.965 -26.171 1.00 46.66 221 PRO A O 1
ATOM 1685 N N . PRO A 1 222 ? 23.990 -1.224 -28.015 1.00 54.41 222 PRO A N 1
ATOM 1686 C CA . PRO A 1 222 ? 24.281 -0.104 -28.897 1.00 54.41 222 PRO A CA 1
ATOM 1687 C C . PRO A 1 222 ? 23.007 0.679 -29.266 1.00 54.41 222 PRO A C 1
ATOM 1689 O O . PRO A 1 222 ? 21.888 0.174 -29.335 1.00 54.41 222 PRO A O 1
ATOM 1692 N N . VAL A 1 223 ? 23.228 1.944 -29.583 1.00 70.00 223 VAL A N 1
ATOM 1693 C CA . VAL A 1 223 ? 22.262 2.881 -30.146 1.00 70.00 223 VAL A CA 1
ATOM 1694 C C . VAL A 1 223 ? 22.058 2.522 -31.621 1.00 70.00 223 VAL A C 1
ATOM 1696 O O . VAL A 1 223 ? 22.880 2.861 -32.467 1.00 70.00 223 VAL A O 1
ATOM 1699 N N . THR A 1 224 ? 20.980 1.813 -31.950 1.00 82.25 224 THR A N 1
ATOM 1700 C CA . THR A 1 224 ? 20.640 1.516 -33.347 1.00 82.25 224 THR A CA 1
ATOM 1701 C C . THR A 1 224 ? 19.964 2.730 -33.963 1.00 82.25 224 THR A C 1
ATOM 1703 O O . THR A 1 224 ? 18.854 3.105 -33.578 1.00 82.25 224 THR A O 1
ATOM 1706 N N . VAL A 1 225 ? 20.638 3.350 -34.927 1.00 83.38 225 VAL A N 1
ATOM 1707 C CA . VAL A 1 225 ? 20.080 4.427 -35.746 1.00 83.38 225 VAL A CA 1
ATOM 1708 C C . VAL A 1 225 ? 19.273 3.800 -36.879 1.00 83.38 225 VAL A C 1
ATOM 1710 O O . VAL A 1 225 ? 19.795 2.971 -37.622 1.00 83.38 225 VAL A O 1
ATOM 1713 N N . ALA A 1 226 ? 18.007 4.193 -37.028 1.00 86.56 226 ALA A N 1
ATOM 1714 C CA . ALA A 1 226 ? 17.208 3.757 -38.168 1.00 86.56 226 ALA A CA 1
ATOM 1715 C C . ALA A 1 226 ? 17.853 4.232 -39.493 1.00 86.56 226 ALA A C 1
ATOM 1717 O O . ALA A 1 226 ? 18.391 5.342 -39.529 1.00 86.56 226 ALA A O 1
ATOM 1718 N N . PRO A 1 227 ? 17.809 3.445 -40.585 1.00 88.38 227 PRO A N 1
ATOM 1719 C CA . PRO A 1 227 ? 18.447 3.813 -41.857 1.00 88.38 227 PRO A CA 1
ATOM 1720 C C . PRO A 1 227 ? 17.973 5.151 -42.445 1.00 88.38 227 PRO A C 1
ATOM 1722 O O . PRO A 1 227 ? 18.731 5.838 -43.114 1.00 88.38 227 PRO A O 1
ATOM 1725 N N . ASP A 1 228 ? 16.735 5.545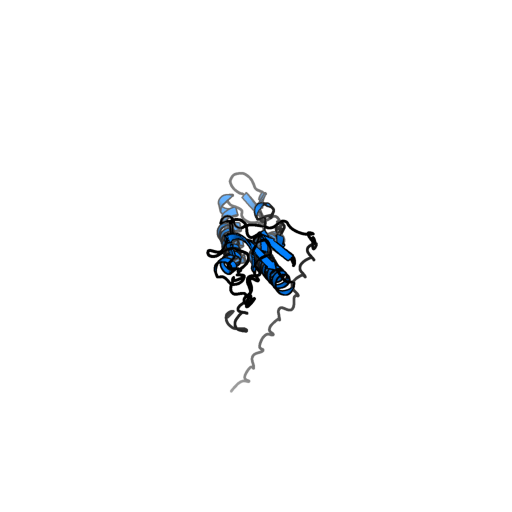 -42.159 1.00 89.75 228 ASP A N 1
ATOM 1726 C CA . ASP A 1 228 ? 16.123 6.813 -42.571 1.00 89.75 228 ASP A CA 1
ATOM 1727 C C . ASP A 1 228 ? 16.373 7.968 -41.580 1.00 89.75 228 ASP A C 1
ATOM 1729 O O . ASP A 1 228 ? 15.845 9.073 -41.738 1.00 89.75 228 ASP A O 1
ATOM 1733 N N . CYS A 1 229 ? 17.145 7.714 -40.520 1.00 87.56 229 CYS A N 1
ATOM 1734 C CA . CYS A 1 229 ? 17.355 8.629 -39.405 1.00 87.56 229 CYS A CA 1
ATOM 1735 C C . CYS A 1 229 ? 16.029 9.153 -38.827 1.00 87.56 229 CYS A C 1
ATOM 1737 O O . CYS A 1 229 ? 15.935 10.327 -38.469 1.00 87.56 229 CYS A O 1
ATOM 1739 N N . SER A 1 230 ? 14.985 8.319 -38.764 1.00 89.62 230 SER A N 1
ATOM 1740 C CA . SER A 1 230 ? 13.702 8.686 -38.144 1.00 89.62 230 SER A CA 1
ATOM 1741 C C . SER A 1 230 ? 13.692 8.473 -36.634 1.00 89.62 230 SER A C 1
ATOM 1743 O O . SER A 1 230 ? 12.932 9.130 -35.922 1.00 89.62 230 SER A O 1
ATOM 1745 N N . LYS A 1 231 ? 14.529 7.561 -36.131 1.00 83.25 231 LYS A N 1
ATOM 1746 C CA . LYS A 1 231 ? 14.605 7.203 -34.716 1.00 83.25 231 LYS A CA 1
ATOM 1747 C C . LYS A 1 231 ? 15.939 6.578 -34.344 1.00 83.25 231 LYS A C 1
ATOM 1749 O O . LYS A 1 231 ? 16.682 6.076 -35.188 1.00 83.25 231 LYS A O 1
ATOM 1754 N N . VAL A 1 232 ? 16.173 6.552 -33.044 1.00 82.75 232 VAL A N 1
ATOM 1755 C CA . VAL A 1 232 ? 17.228 5.777 -32.406 1.00 82.75 232 VAL A CA 1
ATOM 1756 C C . VAL A 1 232 ? 16.594 4.810 -31.418 1.00 82.75 232 VAL A C 1
ATOM 1758 O O . VAL A 1 232 ? 15.722 5.214 -30.655 1.00 82.75 232 VAL A O 1
ATOM 1761 N N . THR A 1 233 ? 17.048 3.558 -31.411 1.00 80.62 233 THR A N 1
ATOM 1762 C CA . THR A 1 233 ? 16.637 2.543 -30.431 1.00 80.62 233 THR A CA 1
ATOM 1763 C C . THR A 1 233 ? 17.839 2.110 -29.601 1.00 80.62 233 THR A C 1
ATOM 1765 O O . THR A 1 233 ? 18.860 1.742 -30.172 1.00 80.62 233 THR A O 1
ATOM 1768 N N . GLY A 1 234 ? 17.735 2.160 -28.275 1.00 74.50 234 GLY A N 1
ATOM 1769 C CA . GLY A 1 234 ? 18.757 1.657 -27.355 1.00 74.50 234 GLY A CA 1
ATOM 1770 C C . GLY A 1 234 ? 18.184 0.655 -26.358 1.00 74.50 234 GLY A C 1
ATOM 1771 O O . GLY A 1 234 ? 16.972 0.600 -26.142 1.00 74.50 234 GLY A O 1
ATOM 1772 N N . THR A 1 235 ? 19.060 -0.128 -25.739 1.00 63.72 235 THR A N 1
ATOM 1773 C CA . THR A 1 235 ? 18.713 -0.993 -24.606 1.00 63.72 235 THR A CA 1
ATOM 1774 C C . THR A 1 235 ? 19.053 -0.261 -23.310 1.00 63.72 235 THR A C 1
ATOM 1776 O O . THR A 1 235 ? 20.109 0.353 -23.203 1.00 63.72 235 THR A O 1
ATOM 1779 N N . THR A 1 236 ? 18.167 -0.313 -22.319 1.00 57.81 236 THR A N 1
ATOM 1780 C CA . THR A 1 236 ? 18.362 0.316 -21.003 1.00 57.81 236 THR A CA 1
ATOM 1781 C C . THR A 1 236 ? 18.434 -0.799 -19.963 1.00 57.81 236 THR A C 1
ATOM 1783 O O . THR A 1 236 ? 17.391 -1.186 -19.452 1.00 57.81 236 THR A O 1
ATOM 1786 N N . VAL A 1 237 ? 19.613 -1.372 -19.673 1.00 48.81 237 VAL A N 1
ATOM 1787 C CA . VAL A 1 237 ? 19.746 -2.323 -18.549 1.00 48.81 237 VAL A CA 1
ATOM 1788 C C . VAL A 1 237 ? 21.071 -2.173 -17.813 1.00 48.81 237 VAL A C 1
ATOM 1790 O O . VAL A 1 237 ? 22.134 -2.364 -18.398 1.00 48.81 237 VAL A O 1
ATOM 1793 N N . LEU A 1 238 ? 20.969 -2.029 -16.491 1.00 46.19 238 LEU A N 1
ATOM 1794 C CA . LEU A 1 238 ? 21.877 -2.683 -15.555 1.00 46.19 238 LEU A CA 1
ATOM 1795 C C . LEU A 1 238 ? 21.057 -3.336 -14.440 1.00 46.19 238 LEU A C 1
ATOM 1797 O O . LEU A 1 238 ? 19.953 -2.890 -14.127 1.00 46.19 238 LEU A O 1
ATOM 1801 N N . ALA A 1 239 ? 21.601 -4.433 -13.914 1.00 42.28 239 ALA A N 1
ATOM 1802 C CA . ALA A 1 239 ? 21.033 -5.314 -12.902 1.00 42.28 239 ALA A CA 1
ATOM 1803 C C . ALA A 1 239 ? 20.118 -4.596 -11.896 1.00 42.28 239 ALA A C 1
ATOM 1805 O O . ALA A 1 239 ? 20.585 -3.819 -11.063 1.00 42.28 239 ALA A O 1
ATOM 1806 N N . ALA A 1 240 ? 18.821 -4.903 -11.929 1.00 41.06 240 ALA A N 1
ATOM 1807 C CA . ALA A 1 240 ? 17.972 -4.592 -10.794 1.00 41.06 240 ALA A CA 1
ATOM 1808 C C . ALA A 1 240 ? 18.403 -5.478 -9.628 1.00 41.06 240 ALA A C 1
ATOM 1810 O O . ALA A 1 240 ? 18.368 -6.707 -9.707 1.00 41.06 240 ALA A O 1
ATOM 1811 N N . THR A 1 241 ? 18.828 -4.857 -8.538 1.00 38.84 241 THR A N 1
ATOM 1812 C CA . THR A 1 241 ? 19.007 -5.568 -7.283 1.00 38.84 241 THR A CA 1
ATOM 1813 C C . THR A 1 241 ? 17.670 -5.599 -6.563 1.00 38.84 241 THR A C 1
ATOM 1815 O O . THR A 1 241 ? 17.373 -4.699 -5.786 1.00 38.84 241 THR A O 1
ATOM 1818 N N . THR A 1 242 ? 16.904 -6.676 -6.726 1.00 39.12 242 THR A N 1
ATOM 1819 C CA . THR A 1 242 ? 15.865 -7.053 -5.752 1.00 39.12 242 THR A CA 1
ATOM 1820 C C . THR A 1 242 ? 16.546 -7.646 -4.510 1.00 39.12 242 THR A C 1
ATOM 1822 O O . THR A 1 242 ? 16.333 -8.801 -4.142 1.00 39.12 242 THR A O 1
ATOM 1825 N N . ARG A 1 243 ? 17.485 -6.910 -3.899 1.00 29.81 243 ARG A N 1
ATOM 1826 C CA . ARG A 1 243 ? 18.003 -7.267 -2.577 1.00 29.81 243 ARG A CA 1
ATOM 1827 C C . ARG A 1 243 ? 17.164 -6.524 -1.562 1.00 29.81 243 ARG A C 1
ATOM 1829 O O . ARG A 1 243 ? 17.486 -5.410 -1.177 1.00 29.81 243 ARG A O 1
ATOM 1836 N N . VAL A 1 244 ? 16.133 -7.199 -1.079 1.00 30.33 244 VAL A N 1
ATOM 1837 C CA . VAL A 1 244 ? 15.658 -6.971 0.281 1.00 30.33 244 VAL A CA 1
ATOM 1838 C C . VAL A 1 244 ? 16.857 -7.301 1.184 1.00 30.33 244 VAL A C 1
ATOM 1840 O O . VAL A 1 244 ? 17.363 -8.424 1.092 1.00 30.33 244 VAL A O 1
ATOM 1843 N N . PRO A 1 245 ? 17.385 -6.398 2.034 1.00 27.92 245 PRO A N 1
ATOM 1844 C CA . PRO A 1 245 ? 18.084 -6.846 3.217 1.00 27.92 245 PRO A CA 1
ATOM 1845 C C . PRO A 1 245 ? 17.072 -7.731 3.923 1.00 27.92 245 PRO A C 1
ATOM 1847 O O . PRO A 1 245 ? 16.098 -7.243 4.499 1.00 27.92 245 PRO A O 1
ATOM 1850 N N . GLY A 1 246 ? 17.263 -9.046 3.818 1.00 23.09 246 GLY A N 1
ATOM 1851 C CA . GLY A 1 246 ? 16.633 -9.939 4.764 1.00 23.09 246 GLY A CA 1
ATOM 1852 C C . GLY A 1 246 ? 16.938 -9.386 6.156 1.00 23.09 246 GLY A C 1
ATOM 1853 O O . GLY A 1 246 ? 17.993 -8.756 6.338 1.00 23.09 246 GLY A O 1
ATOM 1854 N N . PRO A 1 247 ? 16.049 -9.578 7.143 1.00 25.69 247 PRO A N 1
ATOM 1855 C CA . PRO A 1 247 ? 16.492 -9.401 8.512 1.00 25.69 247 PRO A CA 1
ATOM 1856 C C . PRO A 1 247 ? 17.815 -10.157 8.624 1.00 25.69 247 PRO A C 1
ATOM 1858 O O . PRO A 1 247 ? 17.894 -11.314 8.195 1.00 25.69 247 PRO A O 1
ATOM 1861 N N . ALA A 1 248 ? 18.864 -9.491 9.120 1.00 25.80 248 ALA A N 1
ATOM 1862 C CA . ALA A 1 248 ? 19.979 -10.228 9.680 1.00 25.80 248 ALA A CA 1
ATOM 1863 C C . ALA A 1 248 ? 19.325 -11.305 10.544 1.00 25.80 248 ALA A C 1
ATOM 1865 O O . ALA A 1 248 ? 18.490 -10.999 11.399 1.00 25.80 248 ALA A O 1
ATOM 1866 N N . SER A 1 249 ? 19.556 -12.551 10.153 1.00 28.33 249 SER A N 1
ATOM 1867 C CA . SER A 1 249 ? 19.046 -13.751 10.788 1.00 28.33 249 SER A CA 1
ATOM 1868 C C . SER A 1 249 ? 18.882 -13.535 12.288 1.00 28.33 249 SER A C 1
ATOM 1870 O O . SER A 1 249 ? 19.865 -13.244 12.961 1.00 28.33 249 SER A O 1
ATOM 1872 N N . ALA A 1 250 ? 17.646 -13.664 12.775 1.00 30.98 250 ALA A N 1
ATOM 1873 C CA . ALA A 1 250 ? 17.333 -13.978 14.164 1.00 30.98 250 ALA A CA 1
ATOM 1874 C C . ALA A 1 250 ? 18.207 -13.270 15.223 1.00 30.98 250 ALA A C 1
ATOM 1876 O O . ALA A 1 250 ? 18.919 -13.916 15.983 1.00 30.98 250 ALA A O 1
ATOM 1877 N N . ALA A 1 251 ? 18.138 -11.945 15.305 1.00 26.94 251 ALA A N 1
ATOM 1878 C CA . ALA A 1 251 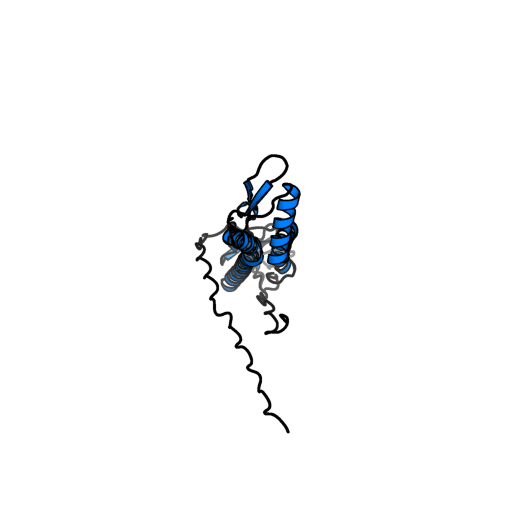? 18.529 -11.203 16.500 1.00 26.94 251 ALA A CA 1
ATOM 1879 C C . ALA A 1 251 ? 17.810 -9.852 16.477 1.00 26.94 251 ALA A C 1
ATOM 1881 O O . ALA A 1 251 ? 17.778 -9.209 15.434 1.00 26.94 251 ALA A O 1
ATOM 1882 N N . LEU A 1 252 ? 17.267 -9.420 17.618 1.00 24.94 252 LEU A N 1
ATOM 1883 C CA . LEU A 1 252 ? 16.428 -8.222 17.826 1.00 24.94 252 LEU A CA 1
ATOM 1884 C C . LEU A 1 252 ? 14.911 -8.448 17.711 1.00 24.94 252 LEU A C 1
ATOM 1886 O O . LEU A 1 252 ? 14.173 -7.611 17.202 1.00 24.94 252 LEU A O 1
ATOM 1890 N N . ILE A 1 253 ? 14.436 -9.551 18.288 1.00 25.61 253 ILE A N 1
ATOM 1891 C CA . ILE A 1 253 ? 13.362 -9.459 19.285 1.00 25.61 253 ILE A CA 1
ATOM 1892 C C . ILE A 1 253 ? 13.836 -10.272 20.494 1.00 25.61 253 ILE A C 1
ATOM 1894 O O . ILE A 1 253 ? 13.671 -11.486 20.529 1.00 25.61 253 ILE A O 1
ATOM 1898 N N . ASN A 1 254 ? 14.497 -9.584 21.421 1.00 29.20 254 ASN A N 1
ATOM 1899 C CA . ASN A 1 254 ? 14.491 -9.866 22.854 1.00 29.20 254 ASN A CA 1
ATOM 1900 C C . ASN A 1 254 ? 14.191 -8.531 23.531 1.00 29.20 254 ASN A C 1
ATOM 1902 O O . ASN A 1 254 ? 14.835 -7.538 23.119 1.00 29.20 254 ASN A O 1
#

Sequence (254 aa):
MHAPVTEKKTAGATSCQQPCPAAEPLKQEALAANPVTMFANGRLRYGQTGWSPRNSTYPRLDIDWSGSGNSCSGRVRPTTAAMGPVSLTFLAPGVYRVPGALVTANGPQCGPRGRRVPFFTTVDSAMSNIARLAEEEHRSDYQRTYQLTLQRWADIINAVAASGRTFGPGTRAAVETQINSLLTRNGNRTRNQWIAEINRLNALSLQRDTSGWHALKSDGPPVTVAPDCSKVTGTTVLAATTRVPGPASAALIN

Foldseek 3Di:
DDDDDDDDDDDDDPDPPDDDPPDDPDPPPPDPDDDFDADPVQFTDQKDKDFDPVQKDFWDFDWDWDDDDQWIKTATDATDTGGGDIDMDGDDFDKAWRPPDWDFAPDPLQDPRGDTATEIEGQHPVNRVLRVVLNVVLVVLLVVLCVLFRVQLSVLSVVRNVVVDMFDGGGPVVSVVVVQVSSCVSSVDGPVRSVVSSVVSNVVSVVCVVVCLSPQAQPFDDFDQDSNNNYTYTYGDDDRPPDDPDPPPDDPDD

Nearest PDB structures (foldseek):
  5dll-assembly1_A  TM=2.130E-01  e=8.337E+00  Francisella tularensis subsp. tularensis SCHU S4

Solvent-accessible surface area (backbone atoms only — not comparable to full-atom values): 15042 Å² total; per-residue (Å²): 136,90,80,86,85,82,81,81,84,77,79,81,81,82,74,90,76,74,78,76,79,76,76,77,82,73,81,80,78,81,74,71,87,68,76,90,48,63,43,98,85,52,43,76,42,54,50,44,61,45,73,40,74,87,65,32,45,69,51,58,92,47,64,54,75,47,74,64,89,75,39,27,31,36,30,52,40,72,48,58,49,44,80,30,67,72,48,74,49,48,45,67,61,46,80,41,76,36,63,96,40,67,42,73,35,76,44,87,81,31,46,99,82,30,36,81,20,46,31,25,38,44,35,47,65,68,56,23,50,51,29,45,51,50,28,53,49,45,52,49,48,52,52,49,40,37,51,74,29,44,42,46,53,16,51,52,46,30,54,52,21,72,66,68,53,72,38,58,78,30,41,66,69,56,31,52,49,54,52,52,51,50,52,21,64,77,62,75,38,49,75,69,50,45,57,50,46,45,55,51,52,53,47,52,58,55,47,42,50,79,72,47,45,70,43,76,41,81,75,37,72,67,75,46,59,42,85,82,55,70,35,32,40,29,35,50,54,49,85,65,55,89,67,71,80,63,74,68,77,94,72,88,90,124